Protein AF-A0A7C3E6H7-F1 (afdb_monomer_lite)

pLDDT: mean 86.48, std 21.98, range [26.89, 98.88]

Secondary structure (DSSP, 8-state):
--HHHHHHHHHHHHHHHHHHHHHHHH-TTHHHHHHHHHHTSSS-------SB---THHHH--TT----EEEEESS--TTTTSTTT--TT-SHHHHHHHHHHHH-GGG---TTTTEEEEES--B--SSGGGHHHHHHHTHHHHHHHHHHHHHHHHHHHHHHHHHHTTT-EEEEE-GGG-STTSTTHHHHHHHHHHHHSTT--GGGGSTT---S----------------------------TT-HHHHTEEEE--SGGGHHHHHHHHH--TT--HHHHHHHHHHHHHHHHH--

Structure (mmCIF, N/CA/C/O backbone):
data_AF-A0A7C3E6H7-F1
#
_entry.id   AF-A0A7C3E6H7-F1
#
loop_
_atom_site.group_PDB
_atom_site.id
_atom_site.type_symbol
_atom_site.label_atom_id
_atom_site.label_alt_id
_atom_site.label_comp_id
_atom_site.label_asym_id
_atom_site.label_entity_id
_atom_site.label_seq_id
_atom_site.pdbx_PDB_ins_code
_atom_site.Cartn_x
_atom_site.Cartn_y
_atom_site.Cartn_z
_atom_site.occupancy
_atom_site.B_is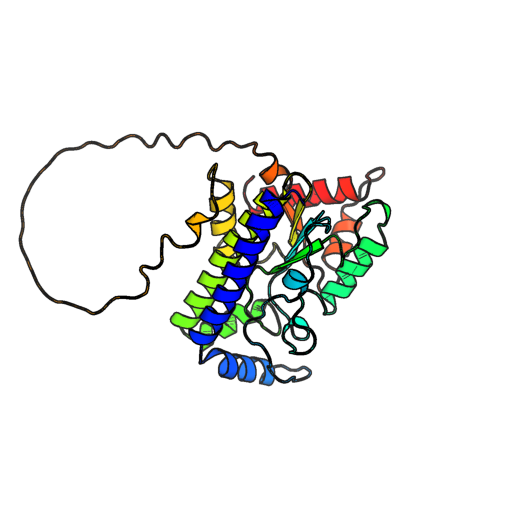o_or_equiv
_atom_site.auth_seq_id
_atom_site.auth_comp_id
_atom_site.auth_asym_id
_atom_site.auth_atom_id
_atom_site.pdbx_PDB_model_num
ATOM 1 N N . MET A 1 1 ? -19.146 9.043 0.113 1.00 91.94 1 MET A N 1
ATOM 2 C CA . MET A 1 1 ? -18.187 10.152 -0.101 1.00 91.94 1 MET A CA 1
ATOM 3 C C . MET A 1 1 ? -18.951 11.439 -0.384 1.00 91.94 1 MET A C 1
ATOM 5 O O . MET A 1 1 ? -20.052 11.368 -0.928 1.00 91.94 1 MET A O 1
ATOM 9 N N . THR A 1 2 ? -18.400 12.604 -0.038 1.00 93.19 2 THR A N 1
ATOM 10 C CA . THR A 1 2 ? -18.913 13.897 -0.530 1.00 93.19 2 THR A CA 1
ATOM 11 C C . THR A 1 2 ? -18.667 14.040 -2.038 1.00 93.19 2 THR A C 1
ATOM 13 O O . THR A 1 2 ? -17.871 13.295 -2.612 1.00 93.19 2 THR A O 1
ATOM 16 N N . GLU A 1 3 ? -19.334 14.994 -2.699 1.00 95.00 3 GLU A N 1
ATOM 17 C CA . GLU A 1 3 ? -19.097 15.279 -4.127 1.00 95.00 3 GLU A CA 1
ATOM 18 C C . GLU A 1 3 ? -17.631 15.633 -4.409 1.00 95.00 3 GLU A C 1
ATOM 20 O O . GLU A 1 3 ? -17.036 15.133 -5.364 1.00 95.00 3 GLU A O 1
ATOM 25 N N . ASN A 1 4 ? -17.034 16.446 -3.533 1.00 93.81 4 ASN A N 1
ATOM 26 C CA . ASN A 1 4 ? -15.645 16.873 -3.665 1.00 93.81 4 ASN A CA 1
ATOM 27 C C . ASN A 1 4 ? -14.692 15.685 -3.501 1.00 93.81 4 ASN A C 1
ATOM 29 O O . ASN A 1 4 ? -13.873 15.452 -4.384 1.00 93.81 4 ASN A O 1
ATOM 33 N N . GLN A 1 5 ? -14.854 14.881 -2.439 1.00 94.06 5 GLN A N 1
ATOM 34 C 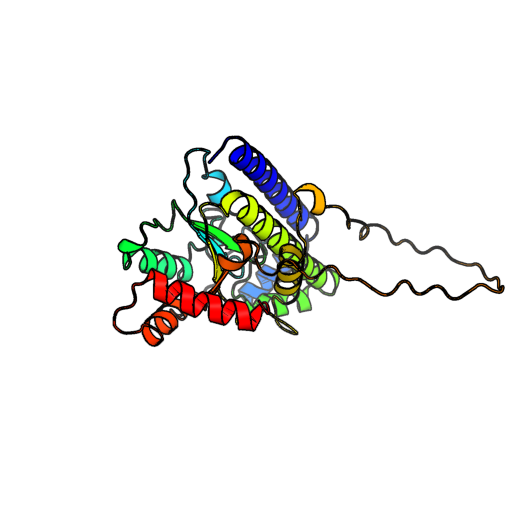CA . GLN A 1 5 ? -14.040 13.674 -2.226 1.00 94.06 5 GLN A CA 1
ATOM 35 C C . GLN A 1 5 ? -14.120 12.720 -3.423 1.00 94.06 5 GLN A C 1
ATOM 37 O O . GLN A 1 5 ? -13.108 12.179 -3.863 1.00 94.06 5 GLN A O 1
ATOM 42 N N . TRP A 1 6 ? -15.326 12.514 -3.958 1.00 97.19 6 TRP A N 1
ATOM 43 C CA . TRP A 1 6 ? -15.536 11.640 -5.105 1.00 97.19 6 TRP A CA 1
ATOM 44 C C . TRP A 1 6 ? -14.843 12.170 -6.363 1.00 97.19 6 TRP A C 1
ATOM 46 O O . TRP A 1 6 ? -14.112 11.426 -7.015 1.00 97.19 6 TRP A O 1
ATOM 56 N N . THR A 1 7 ? -15.003 13.458 -6.664 1.00 97.62 7 THR A N 1
ATOM 57 C CA . THR A 1 7 ? -14.365 14.107 -7.819 1.00 97.62 7 THR A CA 1
ATOM 58 C C . THR A 1 7 ? -12.838 14.054 -7.719 1.00 97.62 7 THR A C 1
ATOM 60 O O . THR A 1 7 ? -12.160 13.662 -8.673 1.00 97.62 7 THR A O 1
ATOM 63 N N . GLU A 1 8 ? -12.278 14.389 -6.554 1.00 96.69 8 GLU A N 1
ATOM 64 C CA . GLU A 1 8 ? -10.836 14.317 -6.297 1.00 96.69 8 GLU A CA 1
ATOM 65 C C . GLU A 1 8 ? -10.310 12.888 -6.449 1.00 96.69 8 GLU A C 1
ATOM 67 O O . GLU A 1 8 ? -9.301 12.665 -7.123 1.00 96.69 8 GLU A O 1
ATOM 72 N N . PHE A 1 9 ? -11.022 11.902 -5.896 1.00 97.50 9 PHE A N 1
ATOM 73 C CA . PHE A 1 9 ? -10.646 10.499 -6.021 1.00 97.50 9 PHE A CA 1
ATOM 74 C C . PHE A 1 9 ? -10.696 10.008 -7.471 1.00 97.50 9 PHE A C 1
ATOM 76 O O . PHE A 1 9 ? -9.779 9.309 -7.905 1.00 97.50 9 PHE A O 1
ATOM 83 N N . GLN A 1 10 ? -11.717 10.382 -8.246 1.00 98.19 10 GLN A N 1
ATOM 84 C CA . GLN A 1 10 ? -11.814 10.011 -9.660 1.00 98.19 10 GLN A CA 1
ATOM 85 C C . GLN A 1 10 ? -10.638 10.560 -10.474 1.00 98.19 10 GLN A C 1
ATOM 87 O O . GLN A 1 10 ? -10.020 9.809 -11.236 1.00 98.19 10 GLN A O 1
ATOM 92 N N . ASN A 1 11 ? -10.290 11.832 -10.270 1.00 98.12 11 ASN A N 1
ATOM 93 C CA . ASN A 1 11 ? -9.148 12.464 -10.932 1.00 98.12 11 ASN A CA 1
ATOM 94 C C . ASN A 1 11 ? -7.835 11.779 -10.540 1.00 98.12 11 ASN A C 1
ATOM 96 O O . ASN A 1 11 ? -7.034 11.413 -11.402 1.00 98.12 11 ASN A O 1
ATOM 100 N N . LEU A 1 12 ? -7.641 11.530 -9.244 1.00 98.12 12 LEU A N 1
ATOM 101 C CA . LEU A 1 12 ? -6.454 10.862 -8.721 1.00 98.12 12 LEU A CA 1
ATOM 102 C C . LEU A 1 12 ? -6.317 9.428 -9.262 1.00 98.12 12 LEU A C 1
ATOM 104 O O . LEU A 1 12 ? -5.237 9.021 -9.698 1.00 98.12 12 LEU A O 1
ATOM 108 N N . ARG A 1 13 ? -7.420 8.671 -9.303 1.00 98.31 13 ARG A N 1
ATOM 109 C CA . ARG A 1 13 ? -7.482 7.319 -9.877 1.00 98.31 13 ARG A CA 1
ATOM 110 C C . ARG A 1 13 ? -7.110 7.323 -11.358 1.00 98.31 13 ARG A C 1
ATOM 112 O O . ARG A 1 13 ? -6.358 6.446 -11.789 1.00 98.31 13 ARG A O 1
ATOM 119 N N . GLN A 1 14 ? -7.615 8.288 -12.125 1.00 98.31 14 GLN A N 1
ATOM 120 C CA . GLN A 1 14 ? -7.311 8.406 -13.550 1.00 98.31 14 GLN A CA 1
ATOM 121 C C . GLN A 1 14 ? -5.834 8.746 -13.784 1.00 98.31 14 GLN A C 1
ATOM 123 O O . GLN A 1 14 ? -5.196 8.123 -14.632 1.00 98.31 14 GLN A O 1
ATOM 128 N N . SER A 1 15 ? -5.263 9.658 -12.995 1.00 97.81 15 SER A N 1
ATOM 129 C CA . SER A 1 15 ? -3.830 9.976 -13.042 1.00 97.81 15 SER A CA 1
ATOM 130 C C . SER A 1 15 ? -2.960 8.758 -12.732 1.00 97.81 15 SER A C 1
ATOM 132 O O . SER A 1 15 ? -1.985 8.500 -13.437 1.00 97.81 15 SER A O 1
ATOM 134 N N . TYR A 1 16 ? -3.332 7.953 -11.732 1.00 98.44 16 TYR A N 1
ATOM 135 C CA . TYR A 1 16 ? -2.606 6.720 -11.416 1.00 98.44 16 TYR A CA 1
ATOM 136 C C . TYR A 1 16 ? -2.695 5.675 -12.533 1.00 98.44 16 TYR A C 1
ATOM 138 O O . TYR A 1 16 ? -1.698 5.023 -12.845 1.00 98.44 16 TYR A O 1
ATOM 146 N N . LYS A 1 17 ? -3.858 5.541 -13.178 1.00 98.19 17 LYS A N 1
ATOM 147 C CA . LYS A 1 17 ? -4.021 4.662 -14.342 1.00 98.19 17 LYS A CA 1
ATOM 148 C C . LYS A 1 17 ? -3.083 5.073 -15.481 1.00 98.19 17 LYS A C 1
ATOM 150 O O . LYS A 1 17 ? -2.322 4.242 -15.969 1.00 98.19 17 LYS A O 1
ATOM 155 N N . SER A 1 18 ? -3.060 6.364 -15.818 1.00 98.19 18 SER A N 1
ATOM 156 C CA . SER A 1 18 ? -2.148 6.916 -16.828 1.00 98.19 18 SER A CA 1
ATOM 157 C C . SER A 1 18 ? -0.674 6.696 -16.468 1.00 98.19 18 SER A C 1
ATOM 159 O O . SER A 1 18 ? 0.116 6.332 -17.338 1.00 98.19 18 SER A O 1
ATOM 161 N N . TYR A 1 19 ? -0.312 6.857 -15.191 1.00 98.25 19 TYR A N 1
ATOM 162 C CA . TYR A 1 19 ? 1.042 6.604 -14.696 1.00 98.25 19 TYR A CA 1
ATOM 163 C C . TYR A 1 19 ? 1.468 5.139 -14.869 1.00 98.25 19 TYR A C 1
ATOM 165 O O . TYR A 1 19 ? 2.587 4.869 -15.302 1.00 98.25 19 TYR A O 1
ATOM 173 N N . VAL A 1 20 ? 0.588 4.178 -14.563 1.00 98.31 20 VAL A N 1
ATOM 174 C CA . VAL A 1 20 ? 0.887 2.752 -14.775 1.00 98.31 20 VAL A CA 1
ATOM 175 C C . VAL A 1 20 ? 1.121 2.463 -16.259 1.00 98.31 20 VAL A C 1
ATOM 177 O O . VAL A 1 20 ? 2.100 1.795 -16.597 1.00 98.31 20 VAL A O 1
ATOM 180 N N . ASP A 1 21 ? 0.282 3.007 -17.142 1.00 97.44 21 ASP A N 1
ATOM 181 C CA . ASP A 1 21 ? 0.438 2.838 -18.589 1.00 97.44 21 ASP A CA 1
ATOM 182 C C . ASP A 1 21 ? 1.753 3.449 -19.103 1.00 97.44 21 ASP A C 1
ATOM 184 O O . ASP A 1 21 ? 2.425 2.871 -19.961 1.00 97.44 21 ASP A O 1
ATOM 188 N N . GLU A 1 22 ? 2.143 4.613 -18.583 1.00 97.50 22 GLU A N 1
ATOM 189 C CA . GLU A 1 22 ? 3.420 5.256 -18.897 1.00 97.50 22 GLU A CA 1
ATOM 190 C C . GLU A 1 22 ? 4.610 4.431 -18.411 1.00 97.50 22 GLU A C 1
ATOM 192 O O . GLU A 1 22 ? 5.537 4.190 -19.184 1.00 97.50 22 GLU A O 1
ATOM 197 N N . LEU A 1 23 ? 4.562 3.928 -17.177 1.00 96.88 23 LEU A N 1
ATOM 198 C CA . LEU A 1 23 ? 5.633 3.118 -16.603 1.00 96.88 23 LEU A CA 1
ATOM 199 C C . LEU A 1 23 ? 5.861 1.826 -17.399 1.00 96.88 23 LEU A C 1
ATOM 201 O O . LEU A 1 23 ? 7.004 1.420 -17.600 1.00 96.88 23 LEU A O 1
ATOM 205 N N . ILE A 1 24 ? 4.788 1.200 -17.895 1.00 95.62 24 ILE A N 1
ATOM 206 C CA . ILE A 1 24 ? 4.879 0.032 -18.783 1.00 95.62 24 ILE A CA 1
ATOM 207 C C . ILE A 1 24 ? 5.601 0.397 -20.084 1.00 95.62 24 ILE A C 1
ATOM 209 O O . ILE A 1 24 ? 6.499 -0.331 -20.507 1.00 95.62 24 ILE A O 1
ATOM 213 N N . ARG A 1 25 ? 5.239 1.523 -20.714 1.00 96.12 25 ARG A N 1
ATOM 214 C CA . ARG A 1 25 ? 5.879 1.981 -21.961 1.00 96.12 25 ARG A CA 1
ATOM 215 C C . ARG A 1 25 ? 7.344 2.364 -21.761 1.00 96.12 25 ARG A C 1
ATOM 217 O O . ARG A 1 25 ? 8.159 2.097 -22.639 1.00 96.12 25 ARG A O 1
ATOM 224 N N . ALA A 1 26 ? 7.671 2.970 -20.624 1.00 94.75 26 ALA A N 1
ATOM 225 C CA . ALA A 1 26 ? 9.019 3.420 -20.296 1.00 94.75 26 ALA A CA 1
ATOM 226 C C . ALA A 1 26 ? 9.986 2.266 -19.972 1.00 94.75 26 ALA A C 1
ATOM 228 O O . ALA A 1 26 ? 11.198 2.466 -20.008 1.00 94.75 26 ALA A O 1
ATOM 229 N N . LEU A 1 27 ? 9.476 1.065 -19.669 1.00 94.94 27 LEU A N 1
ATOM 230 C CA . LEU A 1 27 ? 10.275 -0.092 -19.248 1.00 94.94 27 LEU A CA 1
ATOM 231 C C . LEU A 1 27 ? 10.077 -1.323 -20.157 1.00 94.94 27 LEU A C 1
ATOM 233 O O . LEU A 1 27 ? 9.666 -2.386 -19.677 1.00 94.94 27 LEU A O 1
ATOM 237 N N . PRO A 1 28 ? 10.400 -1.242 -21.462 1.00 95.00 28 PRO A N 1
ATOM 238 C CA . PRO A 1 28 ? 10.187 -2.344 -22.408 1.00 95.00 28 PRO A CA 1
ATOM 239 C C . PRO A 1 28 ? 10.982 -3.619 -22.070 1.00 95.00 28 PRO A C 1
ATOM 241 O O . PRO A 1 28 ? 10.592 -4.715 -22.466 1.00 95.00 28 PRO A O 1
ATOM 244 N N . GLN A 1 29 ? 12.078 -3.504 -21.318 1.00 95.12 29 GLN A N 1
ATOM 245 C CA . GLN A 1 29 ? 12.910 -4.622 -20.863 1.00 95.12 29 GLN A CA 1
ATOM 246 C C . GLN A 1 29 ? 12.322 -5.385 -19.665 1.00 95.12 29 GLN A C 1
ATOM 248 O O . GLN A 1 29 ? 12.742 -6.509 -19.374 1.00 95.12 29 GLN A O 1
ATOM 253 N N . LEU A 1 30 ? 11.360 -4.794 -18.950 1.00 96.25 30 LEU A N 1
ATOM 254 C CA . LEU A 1 30 ? 10.833 -5.336 -17.698 1.00 96.25 30 LEU A CA 1
ATOM 255 C C . LEU A 1 30 ? 10.203 -6.737 -17.847 1.00 96.25 30 LEU A C 1
ATOM 257 O O . LEU A 1 30 ? 10.498 -7.589 -17.003 1.00 96.25 30 LEU A O 1
ATOM 261 N N . PRO A 1 31 ? 9.411 -7.045 -18.899 1.00 96.94 31 PRO A N 1
ATOM 262 C CA . PRO A 1 31 ? 8.848 -8.381 -19.079 1.00 96.94 31 PRO A CA 1
ATOM 263 C C . PRO A 1 31 ? 9.900 -9.488 -19.197 1.00 96.94 31 PRO A C 1
ATOM 265 O O . PRO A 1 31 ? 9.749 -10.558 -18.603 1.00 96.94 31 PRO A O 1
ATOM 268 N N . VAL A 1 32 ? 10.987 -9.228 -19.930 1.00 96.75 32 VAL A N 1
ATOM 269 C CA . VAL A 1 32 ? 12.073 -10.198 -20.134 1.00 96.75 32 VAL A CA 1
ATOM 270 C C . VAL A 1 32 ? 12.775 -10.475 -18.807 1.00 96.75 32 VAL A C 1
ATOM 272 O O . VAL A 1 32 ? 12.860 -11.626 -18.378 1.00 96.75 32 VAL A O 1
ATOM 275 N N . LEU A 1 33 ? 13.181 -9.418 -18.098 1.00 96.62 33 LEU A N 1
ATOM 276 C CA . LEU A 1 33 ? 13.880 -9.535 -16.817 1.00 96.62 33 LEU A CA 1
ATOM 277 C C . LEU A 1 33 ? 13.036 -10.237 -15.746 1.00 96.62 33 LEU A C 1
ATOM 279 O O . LEU A 1 33 ? 13.554 -11.057 -14.986 1.00 96.62 33 LEU A O 1
ATOM 283 N N . LEU A 1 34 ? 11.735 -9.947 -15.686 1.00 96.31 34 LEU A N 1
ATOM 284 C CA . LEU A 1 34 ? 10.822 -10.612 -14.757 1.00 96.31 34 LEU A CA 1
ATOM 285 C C . LEU A 1 34 ? 10.605 -12.083 -15.113 1.00 96.31 34 LEU A C 1
ATOM 287 O O . LEU A 1 34 ? 10.578 -12.920 -14.212 1.00 96.31 34 LEU A O 1
ATOM 291 N N . THR A 1 35 ? 10.500 -12.419 -16.399 1.00 95.69 35 THR A N 1
ATOM 292 C CA . THR A 1 35 ? 10.376 -13.814 -16.847 1.00 95.69 35 THR A CA 1
ATOM 293 C C . THR A 1 35 ? 11.612 -14.625 -16.454 1.00 95.69 35 THR A C 1
ATOM 295 O O . THR A 1 35 ? 11.487 -15.721 -15.904 1.00 95.69 35 THR A O 1
ATOM 298 N N . GLU A 1 36 ? 12.810 -14.066 -16.638 1.00 93.75 36 GLU A N 1
ATOM 299 C CA . GLU A 1 36 ? 14.056 -14.689 -16.177 1.00 93.75 36 GLU A CA 1
ATOM 300 C C . GLU A 1 36 ? 14.104 -14.847 -14.653 1.00 93.75 36 GLU A C 1
ATOM 302 O O . GLU A 1 36 ? 14.529 -15.887 -14.142 1.00 93.75 36 GLU A O 1
ATOM 307 N N . LEU A 1 37 ? 13.671 -13.821 -13.914 1.00 92.56 37 LEU A N 1
ATOM 308 C CA . LEU A 1 37 ? 13.626 -13.836 -12.454 1.00 92.56 37 LEU A CA 1
ATOM 309 C C . LEU A 1 37 ? 12.664 -14.915 -11.934 1.00 92.56 37 LEU A C 1
ATOM 311 O O . LEU A 1 37 ? 13.003 -15.633 -10.994 1.00 92.56 37 LEU A O 1
ATOM 315 N N . ILE A 1 38 ? 11.494 -15.067 -12.563 1.00 93.38 38 ILE A N 1
ATOM 316 C CA . ILE A 1 38 ? 10.518 -16.123 -12.260 1.00 93.38 38 ILE A CA 1
ATOM 317 C C . ILE A 1 38 ? 11.118 -17.502 -12.560 1.00 93.38 38 ILE A C 1
ATOM 319 O O . ILE A 1 38 ? 11.053 -18.389 -11.706 1.00 93.38 38 ILE A O 1
ATOM 323 N N . GLY A 1 39 ? 11.742 -17.673 -13.730 1.00 90.69 39 GLY A N 1
ATOM 324 C CA . GLY A 1 39 ? 12.297 -18.952 -14.185 1.00 90.69 39 GLY A CA 1
ATOM 325 C C . GLY A 1 39 ? 13.457 -19.486 -13.337 1.00 90.69 39 GLY A C 1
ATOM 326 O O . GLY A 1 39 ? 13.660 -20.695 -13.272 1.00 90.69 39 GLY A O 1
ATOM 327 N N . LYS A 1 40 ? 14.197 -18.615 -12.640 1.00 86.62 40 LYS A N 1
ATOM 328 C CA . LYS A 1 40 ? 15.321 -19.009 -11.764 1.00 86.62 40 LYS A CA 1
ATOM 329 C C . LYS A 1 40 ? 14.894 -19.524 -10.388 1.00 86.62 40 LYS A C 1
ATOM 331 O O . LYS A 1 40 ? 15.745 -19.945 -9.604 1.00 86.62 40 LYS A O 1
ATOM 336 N N . ARG A 1 41 ? 13.605 -19.468 -10.047 1.00 83.19 41 ARG A N 1
ATOM 337 C CA . ARG A 1 41 ? 13.125 -19.853 -8.716 1.00 83.19 41 ARG A CA 1
ATOM 338 C C . ARG A 1 41 ? 12.897 -21.357 -8.612 1.00 83.19 41 ARG A C 1
ATOM 340 O O . ARG A 1 41 ? 12.235 -21.961 -9.446 1.00 83.19 41 ARG A O 1
ATOM 347 N N . SER A 1 42 ? 13.323 -21.932 -7.492 1.00 72.19 42 SER A N 1
ATOM 348 C CA . SER A 1 42 ? 12.847 -23.226 -7.000 1.00 72.19 42 SER A CA 1
ATOM 349 C C . SER A 1 42 ? 11.409 -23.065 -6.489 1.00 72.19 42 SER A C 1
ATOM 351 O O . SER A 1 42 ? 11.146 -22.849 -5.307 1.00 72.19 42 SER A O 1
ATOM 353 N N . GLY A 1 43 ? 10.457 -23.058 -7.416 1.00 69.88 43 GLY A N 1
ATOM 354 C CA . GLY A 1 43 ? 9.034 -22.898 -7.148 1.00 69.88 43 GLY A CA 1
ATOM 355 C C . GLY A 1 43 ? 8.207 -23.057 -8.423 1.00 69.88 43 GLY A C 1
ATOM 356 O O . GLY A 1 43 ? 8.769 -23.195 -9.507 1.00 69.88 43 GLY A O 1
ATOM 357 N N . PRO A 1 44 ? 6.869 -23.049 -8.317 1.00 72.38 44 PRO A N 1
ATOM 358 C CA . PRO A 1 44 ? 6.014 -23.156 -9.487 1.00 72.38 44 PRO A CA 1
ATOM 359 C C . PRO A 1 44 ? 6.224 -21.941 -10.391 1.00 72.38 44 PRO A C 1
ATOM 361 O O . PRO A 1 44 ? 5.879 -20.817 -10.012 1.00 72.38 44 PRO A O 1
ATOM 364 N N . SER A 1 45 ? 6.776 -22.192 -11.578 1.00 81.44 45 SER A N 1
ATOM 365 C CA . SER A 1 45 ? 6.805 -21.218 -12.664 1.00 81.44 45 SER A CA 1
ATOM 366 C C . SER A 1 45 ? 5.376 -20.810 -13.036 1.00 81.44 45 SER A C 1
ATOM 368 O O . SER A 1 45 ? 4.416 -21.564 -12.835 1.00 81.44 45 SER A O 1
ATOM 370 N N . TYR A 1 46 ? 5.222 -19.588 -13.524 1.00 91.81 46 TYR A N 1
ATOM 371 C CA . TYR A 1 46 ? 3.955 -19.050 -13.999 1.00 91.81 46 TYR A CA 1
ATOM 372 C C . TYR A 1 46 ? 4.213 -18.033 -15.108 1.00 91.81 46 TYR A C 1
ATOM 374 O O . TYR A 1 46 ? 5.276 -17.408 -15.112 1.00 91.81 46 TYR A O 1
ATOM 382 N N . PRO A 1 47 ? 3.266 -17.868 -16.043 1.00 94.19 47 PRO A N 1
ATOM 383 C CA . PRO A 1 47 ? 3.395 -16.854 -17.073 1.00 94.19 47 PRO A CA 1
ATOM 384 C C . PRO A 1 47 ? 3.354 -15.461 -16.443 1.00 94.19 47 PRO A C 1
ATOM 386 O O . PRO A 1 47 ? 2.511 -15.165 -15.591 1.00 94.19 47 PRO A O 1
ATOM 389 N N . LEU A 1 48 ? 4.274 -14.605 -16.876 1.00 96.56 48 LEU A N 1
ATOM 390 C CA . LEU A 1 48 ? 4.169 -13.178 -16.633 1.00 96.56 48 LEU A CA 1
ATOM 391 C C . LEU A 1 48 ? 3.106 -12.605 -17.578 1.00 96.56 48 LEU A C 1
ATOM 393 O O . LEU A 1 48 ? 3.193 -12.789 -18.789 1.00 96.56 48 LEU A O 1
ATOM 397 N N . GLU A 1 49 ? 2.117 -11.918 -17.021 1.00 97.00 49 GLU A N 1
ATOM 398 C CA . GLU A 1 49 ? 0.978 -11.344 -17.740 1.00 97.00 49 GLU A CA 1
ATOM 399 C C . GLU A 1 49 ? 0.938 -9.819 -17.577 1.00 97.00 49 GLU A C 1
ATOM 401 O O . GLU A 1 49 ? 0.821 -9.109 -18.574 1.00 97.00 49 GLU A O 1
ATOM 406 N N . THR A 1 50 ? 1.101 -9.291 -16.354 1.00 97.12 50 THR A N 1
ATOM 407 C CA . THR A 1 50 ? 1.159 -7.836 -16.114 1.00 97.12 50 THR A CA 1
ATOM 408 C C . THR A 1 50 ? 2.354 -7.445 -15.226 1.00 97.12 50 THR A C 1
ATOM 410 O O . THR A 1 50 ? 2.285 -7.592 -14.005 1.00 97.12 50 THR A O 1
ATOM 413 N N . PRO A 1 51 ? 3.461 -6.924 -15.792 1.00 97.31 51 PRO A N 1
ATOM 414 C CA . PRO A 1 51 ? 4.680 -6.605 -15.034 1.00 97.31 51 PRO A CA 1
ATOM 415 C C . PRO A 1 51 ? 4.524 -5.403 -14.091 1.00 97.31 51 PRO A C 1
ATOM 417 O O . PRO A 1 51 ? 5.167 -5.332 -13.043 1.00 97.31 51 PRO A O 1
ATOM 420 N N . VAL A 1 52 ? 3.652 -4.466 -14.458 1.00 98.38 52 VAL A N 1
ATOM 421 C CA . VAL A 1 52 ? 3.202 -3.357 -13.621 1.00 98.38 52 VAL A CA 1
ATOM 422 C C . VAL A 1 52 ? 1.698 -3.514 -13.485 1.00 98.38 52 VAL A C 1
ATOM 424 O O . VAL A 1 52 ? 0.995 -3.654 -14.485 1.00 98.38 52 VAL A O 1
ATOM 427 N N . VAL A 1 53 ? 1.209 -3.550 -12.253 1.00 98.50 53 VAL A N 1
ATOM 428 C CA . VAL A 1 53 ? -0.190 -3.866 -11.972 1.00 98.50 53 VAL A CA 1
ATOM 429 C C . VAL A 1 53 ? -0.924 -2.582 -11.619 1.00 98.50 53 VAL A C 1
ATOM 431 O O . VAL A 1 53 ? -0.584 -1.915 -10.649 1.00 98.50 53 VAL A O 1
ATOM 434 N N . TYR A 1 54 ? -1.959 -2.255 -12.384 1.00 98.50 54 TYR A N 1
ATOM 435 C CA . TYR A 1 54 ? -2.996 -1.332 -11.940 1.00 98.50 54 TYR A CA 1
ATOM 436 C C . TYR A 1 54 ? -4.047 -2.127 -11.155 1.00 98.50 54 TYR A C 1
ATOM 438 O O . TYR A 1 54 ? -4.512 -3.166 -11.624 1.00 98.50 54 TYR A O 1
ATOM 446 N N . ASN A 1 55 ? -4.410 -1.671 -9.954 1.00 98.19 55 ASN A N 1
ATOM 447 C CA . ASN A 1 55 ? -5.392 -2.363 -9.121 1.00 98.19 55 ASN A CA 1
ATOM 448 C C . ASN A 1 55 ? -6.820 -2.079 -9.611 1.00 98.19 55 ASN A C 1
ATOM 450 O O . ASN A 1 55 ? -7.377 -1.027 -9.306 1.00 98.19 55 ASN A O 1
ATOM 454 N N . HIS A 1 56 ? -7.442 -3.041 -10.293 1.00 97.81 56 HIS A N 1
ATOM 455 C CA . HIS A 1 56 ? -8.809 -2.924 -10.811 1.00 97.81 56 HIS A CA 1
ATOM 456 C C . HIS A 1 56 ? -9.862 -2.755 -9.704 1.00 97.81 56 HIS A C 1
ATOM 458 O O . HIS A 1 56 ? -10.948 -2.260 -9.976 1.00 97.81 56 HIS A O 1
ATOM 464 N N . ALA A 1 57 ? -9.556 -3.087 -8.443 1.00 97.69 57 ALA A N 1
ATOM 465 C CA . ALA A 1 57 ? -10.467 -2.783 -7.335 1.00 97.69 57 ALA A CA 1
ATOM 466 C C . ALA A 1 57 ? -10.681 -1.269 -7.139 1.00 97.69 57 ALA A C 1
ATOM 468 O O . ALA A 1 57 ? -11.661 -0.873 -6.518 1.00 97.69 57 ALA A O 1
ATOM 469 N N . LEU A 1 58 ? -9.798 -0.414 -7.673 1.00 98.19 58 LEU A N 1
ATOM 470 C CA . LEU A 1 58 ? -10.010 1.035 -7.687 1.00 98.19 58 LEU A CA 1
ATOM 471 C C . LEU A 1 58 ? -11.168 1.445 -8.604 1.00 98.19 58 LEU A C 1
ATOM 473 O O . LEU A 1 58 ? -11.818 2.457 -8.340 1.00 98.19 58 LEU A O 1
ATOM 477 N N . ASP A 1 59 ? -11.430 0.681 -9.667 1.00 98.00 59 ASP A N 1
ATOM 478 C CA . ASP A 1 59 ? -12.533 0.937 -10.598 1.00 98.00 59 ASP A CA 1
ATOM 479 C C . ASP A 1 59 ? -13.891 0.557 -9.987 1.00 98.00 59 ASP A C 1
ATOM 481 O O . ASP A 1 59 ? -14.903 1.184 -10.304 1.00 98.00 59 ASP A O 1
ATOM 485 N N . ASP A 1 60 ? -13.902 -0.407 -9.060 1.00 97.25 60 ASP A N 1
ATOM 486 C CA . ASP A 1 60 ? -15.110 -0.867 -8.366 1.00 97.25 60 ASP A CA 1
ATOM 487 C C . ASP A 1 60 ? -15.663 0.175 -7.378 1.00 97.25 60 ASP A C 1
ATOM 489 O O . ASP A 1 60 ? -16.855 0.157 -7.067 1.00 97.25 60 ASP A O 1
ATOM 493 N N . ILE A 1 61 ? -14.821 1.085 -6.878 1.00 97.38 61 ILE A N 1
ATOM 494 C CA . ILE A 1 61 ? -15.219 2.102 -5.897 1.00 97.38 61 ILE A CA 1
ATOM 495 C C . ILE A 1 61 ? -16.216 3.064 -6.539 1.00 97.38 61 ILE A C 1
ATOM 497 O O . ILE A 1 61 ? -15.950 3.616 -7.607 1.00 97.38 61 ILE A O 1
ATOM 501 N N . GLN A 1 62 ? -17.338 3.272 -5.853 1.00 97.06 62 GLN A N 1
ATOM 502 C CA . GLN A 1 62 ? -18.406 4.194 -6.229 1.00 97.06 62 GLN A CA 1
ATOM 503 C C . GLN A 1 62 ? -18.513 5.328 -5.204 1.00 97.06 62 GLN A C 1
ATOM 505 O O . GLN A 1 62 ? -17.959 5.252 -4.104 1.00 97.06 62 GLN A O 1
ATOM 510 N N . LYS A 1 63 ? -19.278 6.371 -5.530 1.00 96.88 63 LYS A N 1
ATOM 511 C CA . LYS A 1 63 ? -19.509 7.516 -4.638 1.00 96.88 63 LYS A CA 1
ATOM 512 C C . LYS A 1 63 ? -20.144 7.108 -3.302 1.00 96.88 63 LYS A C 1
ATOM 514 O O . LYS A 1 63 ? -19.847 7.696 -2.257 1.00 96.88 63 LYS A O 1
ATOM 519 N N . GLU A 1 64 ? -20.997 6.090 -3.332 1.00 96.81 64 GLU A N 1
ATOM 520 C CA . GLU A 1 64 ? -21.705 5.527 -2.180 1.00 96.81 64 GLU A CA 1
ATOM 521 C C . GLU A 1 64 ? -20.822 4.582 -1.355 1.00 96.81 64 GLU A C 1
ATOM 523 O O . GLU A 1 64 ? -21.212 4.186 -0.258 1.00 96.81 64 GLU A O 1
ATOM 528 N N . SER A 1 65 ? -19.635 4.211 -1.851 1.00 96.56 65 SER A N 1
ATOM 529 C CA . SER A 1 65 ? -18.700 3.383 -1.095 1.00 96.56 65 SER A CA 1
ATOM 530 C C . SER A 1 65 ? -18.222 4.103 0.168 1.00 96.56 65 SER A C 1
ATOM 532 O O . SER A 1 65 ? -17.992 5.317 0.187 1.00 96.56 65 SER A O 1
ATOM 534 N N . THR A 1 66 ? -18.027 3.320 1.226 1.00 95.31 66 THR A N 1
ATOM 535 C CA . THR A 1 66 ? -17.458 3.776 2.496 1.00 95.31 66 THR A CA 1
ATOM 536 C C . THR A 1 66 ? -16.081 3.163 2.654 1.00 95.31 66 THR A C 1
ATOM 538 O O . THR A 1 66 ? -15.971 1.943 2.758 1.00 95.31 66 THR A O 1
ATOM 541 N N . ILE A 1 67 ? -15.049 4.001 2.684 1.00 97.19 67 ILE A N 1
ATOM 542 C CA . ILE A 1 67 ? -13.670 3.583 2.936 1.00 97.19 67 ILE A CA 1
ATOM 543 C C . ILE A 1 67 ? -13.339 3.912 4.389 1.00 97.19 67 ILE A C 1
ATOM 545 O O . ILE A 1 67 ? -13.460 5.062 4.792 1.00 97.19 67 ILE A O 1
ATOM 549 N N . SER A 1 68 ? -12.940 2.899 5.154 1.00 97.31 68 SER A N 1
ATOM 550 C CA . SER A 1 68 ? -12.590 3.010 6.579 1.00 97.31 68 SER A CA 1
ATOM 551 C C . SER A 1 68 ? -11.104 2.763 6.830 1.00 97.31 68 SER A C 1
ATOM 553 O O . SER A 1 68 ? -10.559 3.201 7.836 1.00 97.31 68 SER A O 1
ATOM 555 N N . VAL A 1 69 ? -10.427 2.056 5.921 1.00 98.44 69 VAL A N 1
ATOM 556 C CA . VAL A 1 69 ? -8.981 1.819 5.999 1.00 98.44 69 VAL A CA 1
ATOM 557 C C . VAL A 1 69 ? -8.368 1.921 4.610 1.00 98.44 69 VAL A C 1
ATOM 559 O O . VAL A 1 69 ? -8.874 1.350 3.646 1.00 98.44 69 VAL A O 1
ATOM 562 N N . ILE A 1 70 ? -7.230 2.593 4.508 1.00 98.62 70 ILE A N 1
ATOM 563 C CA . ILE A 1 70 ? -6.316 2.503 3.374 1.00 98.62 70 ILE A CA 1
ATOM 564 C C . ILE A 1 70 ? -5.188 1.567 3.785 1.00 98.62 70 ILE A C 1
ATOM 566 O O . ILE A 1 70 ? -4.417 1.883 4.684 1.00 98.62 70 ILE A O 1
ATOM 570 N N . LEU A 1 71 ? -5.070 0.410 3.140 1.00 98.81 71 LEU A N 1
ATOM 571 C CA . LEU A 1 71 ? -4.059 -0.587 3.477 1.00 98.81 71 LEU A CA 1
ATOM 572 C C . LEU A 1 71 ? -2.976 -0.640 2.406 1.00 98.81 71 LEU A C 1
ATOM 574 O O . LEU A 1 71 ? -3.243 -0.983 1.257 1.00 98.81 71 LEU A O 1
ATOM 578 N N . VAL A 1 72 ? -1.735 -0.360 2.799 1.00 98.88 72 VAL A N 1
ATOM 579 C CA . VAL A 1 72 ? -0.572 -0.289 1.908 1.00 98.88 72 VAL A CA 1
ATOM 580 C C . VAL A 1 72 ? 0.337 -1.502 2.096 1.00 98.88 72 VAL A C 1
ATOM 582 O O . VAL A 1 72 ? 1.131 -1.571 3.040 1.00 98.88 72 VAL A O 1
ATOM 585 N N . ALA A 1 73 ? 0.261 -2.450 1.163 1.00 98.44 73 ALA A N 1
ATOM 586 C CA . ALA A 1 73 ? 1.165 -3.593 1.064 1.00 98.44 73 ALA A CA 1
ATOM 587 C C . ALA A 1 73 ? 2.455 -3.241 0.296 1.00 98.44 73 ALA A C 1
ATOM 589 O O . ALA A 1 73 ? 2.718 -2.080 -0.004 1.00 98.44 73 ALA A O 1
ATOM 590 N N . ASP A 1 74 ? 3.347 -4.207 0.086 1.00 98.12 74 ASP A N 1
ATOM 591 C CA . ASP A 1 74 ? 4.674 -3.949 -0.491 1.00 98.12 74 ASP A CA 1
ATOM 592 C C . ASP A 1 74 ? 4.604 -3.754 -2.007 1.00 98.12 74 ASP A C 1
ATOM 594 O O . ASP A 1 74 ? 4.810 -2.649 -2.507 1.00 98.12 74 ASP A O 1
ATOM 598 N N . ASN A 1 75 ? 4.291 -4.824 -2.733 1.00 98.06 75 ASN A N 1
ATOM 599 C CA . ASN A 1 75 ? 4.196 -4.838 -4.185 1.00 98.06 75 ASN A CA 1
ATOM 600 C C . ASN A 1 75 ? 3.343 -6.032 -4.672 1.00 98.06 75 ASN A C 1
ATOM 602 O O . ASN A 1 75 ? 3.072 -6.949 -3.887 1.00 98.06 75 ASN A O 1
ATOM 606 N N . PRO A 1 76 ? 2.882 -6.046 -5.939 1.00 98.19 76 PRO A N 1
ATOM 607 C CA . PRO A 1 76 ? 2.019 -7.106 -6.453 1.00 98.19 76 PRO A CA 1
ATOM 608 C C . PRO A 1 76 ? 2.740 -8.454 -6.512 1.00 98.19 76 PRO A C 1
ATOM 610 O O . PRO A 1 76 ? 3.850 -8.556 -7.035 1.00 98.19 76 PRO A O 1
ATOM 613 N N . GLY A 1 77 ? 2.079 -9.505 -6.029 1.00 95.94 77 GLY A N 1
ATOM 614 C CA . GLY A 1 77 ? 2.563 -10.880 -6.096 1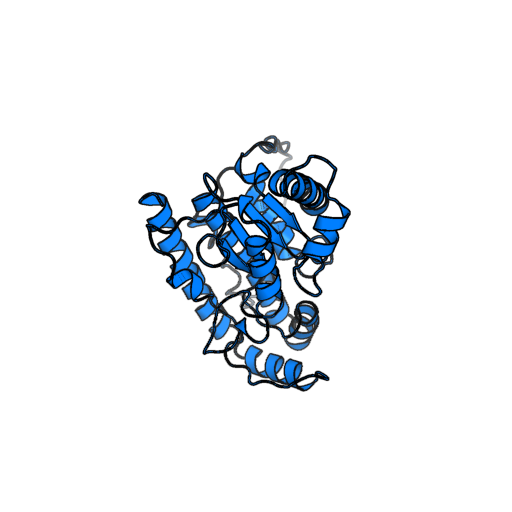.00 95.94 77 GLY A CA 1
ATOM 615 C C . GLY A 1 77 ? 2.074 -11.643 -7.331 1.00 95.94 77 GLY A C 1
ATOM 616 O O . GLY A 1 77 ? 1.504 -11.088 -8.269 1.00 95.94 77 GLY A O 1
ATOM 617 N N . ARG A 1 78 ? 2.301 -12.963 -7.321 1.00 95.19 78 ARG A N 1
ATOM 618 C CA . ARG A 1 78 ? 1.978 -13.874 -8.436 1.00 95.19 78 ARG A CA 1
ATOM 619 C C . ARG A 1 78 ? 0.510 -13.828 -8.871 1.00 95.19 78 ARG A C 1
ATOM 621 O O . ARG A 1 78 ? 0.237 -14.003 -10.053 1.00 95.19 78 ARG A O 1
ATOM 628 N N . ARG A 1 79 ? -0.439 -13.720 -7.935 1.00 95.94 79 ARG A N 1
ATOM 629 C CA . ARG A 1 79 ? -1.869 -13.750 -8.293 1.00 95.94 79 ARG A CA 1
ATOM 630 C C . ARG A 1 79 ? -2.329 -12.385 -8.775 1.00 95.94 79 ARG A C 1
ATOM 632 O O . ARG A 1 79 ? -3.050 -12.293 -9.758 1.00 95.94 79 ARG A O 1
ATOM 639 N N . GLU A 1 80 ? -1.842 -11.352 -8.103 1.00 97.69 80 GLU A N 1
ATOM 640 C CA . GLU A 1 80 ? -2.134 -9.949 -8.357 1.00 97.69 80 GLU A CA 1
ATOM 641 C C . GLU A 1 80 ? -1.752 -9.536 -9.789 1.00 97.69 80 GLU A C 1
ATOM 643 O O . GLU A 1 80 ? -2.446 -8.718 -10.376 1.00 97.69 80 GLU A O 1
ATOM 648 N N . GLN A 1 81 ? -0.691 -10.120 -10.364 1.00 96.75 81 GLN A N 1
ATOM 649 C CA . GLN A 1 81 ? -0.245 -9.839 -11.737 1.00 96.75 81 GLN A CA 1
ATOM 650 C C . GLN A 1 81 ? -0.986 -10.625 -12.834 1.00 96.75 81 GLN A C 1
ATOM 652 O O . GLN A 1 81 ? -0.715 -10.439 -14.015 1.00 96.75 81 GLN A O 1
ATOM 657 N N . SER A 1 82 ? -1.860 -11.570 -12.483 1.00 96.75 82 SER A N 1
ATOM 658 C CA . SER A 1 82 ? -2.596 -12.307 -13.514 1.00 96.75 82 SER A CA 1
ATOM 659 C C . SER A 1 82 ? -3.650 -11.408 -14.156 1.00 96.75 82 SER A C 1
ATOM 661 O O . SER A 1 82 ? -4.297 -10.610 -13.471 1.00 96.75 82 SER A O 1
ATOM 663 N N . ALA A 1 83 ? -3.864 -11.564 -15.459 1.00 93.75 83 ALA A N 1
ATOM 664 C CA . ALA A 1 83 ? -4.836 -10.799 -16.220 1.00 93.75 83 ALA A CA 1
ATOM 665 C C . ALA A 1 83 ? -6.267 -11.010 -15.712 1.00 93.75 83 ALA A C 1
ATOM 667 O O . ALA A 1 83 ? -7.068 -10.085 -15.815 1.00 93.75 83 ALA A O 1
ATOM 668 N N . ALA A 1 84 ? -6.556 -12.193 -15.158 1.00 94.50 84 ALA A N 1
ATOM 669 C CA . ALA A 1 84 ? -7.852 -12.545 -14.587 1.00 94.50 84 ALA A CA 1
ATOM 670 C C . ALA A 1 84 ? -8.152 -11.812 -13.270 1.00 94.50 84 ALA A C 1
ATOM 672 O O . ALA A 1 84 ? -9.305 -11.484 -13.008 1.00 94.50 84 ALA A O 1
ATOM 673 N N . GLU A 1 85 ? -7.134 -11.558 -12.443 1.00 95.31 85 GLU A N 1
ATOM 674 C CA . GLU A 1 85 ? -7.331 -10.967 -11.118 1.00 95.31 85 GLU A CA 1
ATOM 675 C C . GLU A 1 85 ? -7.108 -9.451 -11.120 1.00 95.31 85 GLU A C 1
ATOM 677 O O . GLU A 1 85 ? -8.014 -8.709 -10.749 1.00 95.31 85 GLU A O 1
ATOM 682 N N . ARG A 1 86 ? -5.895 -8.992 -11.483 1.00 96.38 86 ARG A N 1
ATOM 683 C CA . ARG A 1 86 ? -5.423 -7.586 -11.414 1.00 96.38 86 ARG A CA 1
ATOM 684 C C . ARG A 1 86 ? -5.930 -6.798 -10.205 1.00 96.38 86 ARG A C 1
ATOM 686 O O . ARG A 1 86 ? -6.338 -5.642 -10.299 1.00 96.38 86 ARG A O 1
ATOM 693 N N . ARG A 1 87 ? -5.913 -7.443 -9.045 1.00 97.81 87 ARG A N 1
ATOM 694 C CA . ARG A 1 87 ? -6.385 -6.895 -7.774 1.00 97.81 87 ARG A CA 1
ATOM 695 C C . ARG A 1 87 ? -5.335 -7.133 -6.712 1.00 97.81 87 ARG A C 1
ATOM 697 O O . ARG A 1 87 ? -4.707 -8.187 -6.696 1.00 97.81 87 ARG A O 1
ATOM 704 N N . TYR A 1 88 ? -5.134 -6.170 -5.821 1.00 98.38 88 TYR A N 1
ATOM 705 C CA . TYR A 1 88 ? -4.151 -6.311 -4.748 1.00 98.38 88 TYR A CA 1
ATOM 706 C C . TYR A 1 88 ? -4.649 -7.194 -3.605 1.00 98.38 88 TYR A C 1
ATOM 708 O O . TYR A 1 88 ? -5.840 -7.250 -3.289 1.00 98.38 88 TYR A O 1
ATOM 716 N N . LEU A 1 89 ? -3.695 -7.892 -2.977 1.00 97.50 89 LEU A N 1
ATOM 717 C CA . LEU A 1 89 ? -3.938 -8.833 -1.887 1.00 97.50 89 LEU A CA 1
ATOM 718 C C . LEU A 1 89 ? -5.039 -9.850 -2.227 1.00 97.50 89 LEU A C 1
ATOM 720 O O . LEU A 1 89 ? -5.975 -10.042 -1.458 1.00 97.50 89 LEU A O 1
ATOM 724 N N . VAL A 1 90 ? -4.944 -10.522 -3.371 1.00 97.00 90 VAL A N 1
ATOM 725 C CA . VAL A 1 90 ? -5.799 -11.680 -3.729 1.00 97.00 90 VAL A CA 1
ATOM 726 C C . VAL A 1 90 ? -5.076 -13.017 -3.507 1.00 97.00 90 VAL A C 1
ATOM 728 O O . VAL A 1 90 ? -5.674 -14.098 -3.525 1.00 97.00 90 VAL A O 1
ATOM 731 N N . GLY A 1 91 ? -3.769 -12.955 -3.246 1.00 95.31 91 GLY A N 1
ATOM 732 C CA . GLY A 1 91 ? -2.934 -14.061 -2.804 1.00 95.31 91 GLY A CA 1
ATOM 733 C C . GLY A 1 91 ? -3.123 -14.479 -1.338 1.00 95.31 91 GLY A C 1
ATOM 734 O O . GLY A 1 91 ? -4.010 -13.994 -0.632 1.00 95.31 91 GLY A O 1
ATOM 735 N N . PRO A 1 92 ? -2.259 -15.389 -0.848 1.00 95.06 92 PRO A N 1
ATOM 736 C CA . PRO A 1 92 ? -2.311 -15.903 0.523 1.00 95.06 92 PRO A CA 1
ATOM 737 C C . PRO A 1 92 ? -2.296 -14.815 1.605 1.00 95.06 92 PRO A C 1
ATOM 739 O O . PRO A 1 92 ? -3.096 -14.882 2.533 1.00 95.06 92 PRO A O 1
ATOM 742 N N . SER A 1 93 ? -1.455 -13.784 1.464 1.00 95.81 93 SER A N 1
ATOM 743 C CA . SER A 1 93 ? -1.414 -12.655 2.407 1.00 95.81 93 SER A CA 1
ATOM 744 C C . SER A 1 93 ? -2.755 -11.925 2.493 1.00 95.81 93 SER A C 1
ATOM 746 O O . SER A 1 93 ? -3.163 -11.516 3.573 1.00 95.81 93 SER A O 1
ATOM 748 N N . GLY A 1 94 ? -3.470 -11.810 1.374 1.00 97.50 94 GLY A N 1
ATOM 749 C CA . GLY A 1 94 ? -4.798 -11.212 1.343 1.00 97.50 94 GLY A CA 1
ATOM 750 C C . GLY A 1 94 ? -5.873 -12.059 2.005 1.00 97.50 94 GLY A C 1
ATOM 751 O O . GLY A 1 94 ? -6.746 -11.516 2.667 1.00 97.50 94 GLY A O 1
ATOM 752 N N . LYS A 1 95 ? -5.783 -13.391 1.898 1.00 97.88 95 LYS A N 1
ATOM 753 C CA . LYS A 1 95 ? -6.663 -14.300 2.652 1.00 97.88 95 LYS A CA 1
ATOM 754 C C . LYS A 1 95 ? -6.443 -14.189 4.159 1.00 97.88 95 LYS A C 1
ATOM 756 O O . LYS A 1 95 ? -7.397 -14.300 4.918 1.00 97.88 95 LYS A O 1
ATOM 761 N N . LEU A 1 96 ? -5.197 -13.983 4.588 1.00 98.12 96 LEU A N 1
ATOM 762 C CA . LEU A 1 96 ? -4.872 -13.765 5.998 1.00 98.12 96 LEU A CA 1
ATOM 763 C C . LEU A 1 96 ? -5.398 -12.413 6.492 1.00 98.12 96 LEU A C 1
ATOM 765 O O . LEU A 1 96 ? -5.972 -12.365 7.573 1.00 98.12 96 LEU A O 1
ATOM 769 N N . ALA A 1 97 ? -5.264 -11.354 5.689 1.00 97.94 97 ALA A N 1
ATOM 770 C CA . ALA A 1 97 ? -5.839 -10.048 6.000 1.00 97.94 97 ALA A CA 1
ATOM 771 C C . ALA A 1 97 ? -7.374 -10.111 6.102 1.00 97.94 97 ALA A C 1
ATOM 773 O O . ALA A 1 97 ? -7.928 -9.765 7.138 1.00 97.94 97 ALA A O 1
ATOM 774 N N . ASP A 1 98 ? -8.052 -10.656 5.088 1.00 98.31 98 ASP A N 1
ATOM 775 C CA . ASP A 1 98 ? -9.506 -10.887 5.099 1.00 98.31 98 ASP A CA 1
ATOM 776 C C . ASP A 1 98 ? -9.945 -11.724 6.313 1.00 98.31 98 ASP A C 1
ATOM 778 O O . ASP A 1 98 ? -10.889 -11.390 7.027 1.00 98.31 98 ASP A O 1
ATOM 782 N N . GLY A 1 99 ? -9.205 -12.797 6.599 1.00 98.31 99 GLY A N 1
ATOM 783 C CA . GLY A 1 99 ? -9.442 -13.648 7.758 1.00 98.31 99 GLY A CA 1
ATOM 784 C C . GLY A 1 99 ? -9.265 -12.931 9.098 1.00 98.31 99 GLY A C 1
ATOM 785 O O . GLY A 1 99 ? -9.955 -13.292 10.047 1.00 98.31 99 GLY A O 1
ATOM 786 N N . PHE A 1 100 ? -8.376 -11.937 9.196 1.00 98.44 100 PHE A N 1
ATOM 787 C CA . PHE A 1 100 ? -8.232 -11.113 10.397 1.00 98.44 100 PHE A CA 1
ATOM 788 C C . PHE A 1 100 ? -9.492 -10.274 10.627 1.00 98.44 100 PHE A C 1
ATOM 790 O O . PHE A 1 100 ? -10.119 -10.420 11.670 1.00 98.44 100 PHE A O 1
ATOM 797 N N . PHE A 1 101 ? -9.936 -9.495 9.636 1.00 98.25 101 PHE A N 1
ATOM 798 C CA . PHE A 1 101 ? -11.147 -8.673 9.774 1.00 98.25 101 PHE A CA 1
ATOM 799 C C . PHE A 1 101 ? -12.399 -9.517 10.063 1.00 98.25 101 PHE A C 1
ATOM 801 O O . PHE A 1 101 ? -13.191 -9.168 10.931 1.00 98.25 101 PHE A O 1
ATOM 808 N N . LYS A 1 102 ? -12.538 -10.694 9.439 1.00 98.31 102 LYS A N 1
ATOM 809 C CA . LYS A 1 102 ? -13.644 -11.630 9.729 1.00 98.31 102 LYS A CA 1
ATOM 810 C C . LYS A 1 102 ? -13.644 -12.182 11.155 1.00 98.31 102 LYS A C 1
ATOM 812 O O . LYS A 1 102 ? -14.706 -12.531 11.662 1.00 98.31 102 LYS A O 1
ATOM 817 N N . LYS A 1 103 ? -12.474 -12.310 11.785 1.00 97.94 103 LYS A N 1
ATOM 818 C CA . LYS A 1 103 ? -12.349 -12.737 13.189 1.00 97.94 103 LYS A CA 1
ATOM 819 C C . LYS A 1 103 ? -12.608 -11.604 14.179 1.00 97.94 103 LYS A C 1
ATOM 821 O O . LYS A 1 103 ? -12.826 -11.900 15.347 1.00 97.94 103 LYS A O 1
ATOM 826 N N . HIS A 1 104 ? -12.594 -10.362 13.702 1.00 97.75 104 HIS A N 1
ATOM 827 C CA . HIS A 1 104 ? -12.770 -9.151 14.492 1.00 97.75 104 HIS A CA 1
ATOM 828 C C . HIS A 1 104 ? -13.954 -8.316 13.967 1.00 97.75 104 HIS A C 1
ATOM 830 O O . HIS A 1 104 ? -13.759 -7.183 13.514 1.00 97.75 104 HIS A O 1
ATOM 836 N N . PRO A 1 105 ? -15.188 -8.868 13.969 1.00 97.75 105 PRO A N 1
ATOM 837 C CA . PRO A 1 105 ? -16.369 -8.178 13.450 1.00 97.75 105 PRO A CA 1
ATOM 838 C C . PRO A 1 105 ? -16.700 -6.887 14.212 1.00 97.75 105 PRO A C 1
ATOM 840 O O . PRO A 1 105 ? -17.362 -6.015 13.655 1.00 97.75 105 PRO A O 1
ATOM 843 N N . GLU A 1 106 ? -16.219 -6.733 15.448 1.00 97.56 106 GLU A N 1
ATOM 844 C CA . GLU A 1 106 ? -16.330 -5.509 16.247 1.00 97.56 106 GLU A CA 1
ATOM 845 C C . GLU A 1 106 ? -15.674 -4.290 15.587 1.00 97.56 106 GLU A C 1
ATOM 847 O O . GLU A 1 106 ? -16.048 -3.164 15.898 1.00 97.56 106 GLU A O 1
ATOM 852 N N . LEU A 1 107 ? -14.744 -4.501 14.648 1.00 97.31 107 LEU A N 1
ATOM 853 C CA . LEU A 1 107 ? -14.155 -3.421 13.858 1.00 97.31 107 LEU A CA 1
ATOM 854 C C . LEU A 1 107 ? -15.139 -2.837 12.833 1.00 97.31 107 LEU A C 1
ATOM 856 O O . LEU A 1 107 ? -14.898 -1.752 12.320 1.00 97.31 107 LEU A O 1
ATOM 860 N N . GLY A 1 108 ? -16.218 -3.552 12.487 1.00 97.06 108 GLY A N 1
ATOM 861 C CA . GLY A 1 108 ? -17.203 -3.092 11.501 1.00 97.06 108 GLY A CA 1
ATOM 862 C C . GLY A 1 108 ? -16.657 -2.940 10.074 1.00 97.06 108 GLY A C 1
ATOM 863 O O . GLY A 1 108 ? -17.251 -2.226 9.271 1.00 97.06 108 GLY A O 1
ATOM 864 N N . ILE A 1 109 ? -15.533 -3.592 9.752 1.00 97.81 109 ILE A N 1
ATOM 865 C CA . ILE A 1 109 ? -14.824 -3.455 8.472 1.00 97.81 109 ILE A CA 1
ATOM 866 C C . ILE A 1 109 ? -14.963 -4.738 7.646 1.00 97.81 109 ILE A C 1
ATOM 868 O O . ILE A 1 109 ? -14.435 -5.791 8.008 1.00 97.81 109 ILE A O 1
ATOM 872 N N . ASP A 1 110 ? -15.601 -4.638 6.481 1.00 98.00 110 ASP A N 1
ATOM 873 C CA . ASP A 1 110 ? -15.506 -5.644 5.423 1.00 98.00 110 ASP A CA 1
ATOM 874 C C . ASP A 1 110 ? -14.237 -5.391 4.594 1.00 98.00 110 ASP A C 1
ATOM 876 O O . ASP A 1 110 ? -14.082 -4.351 3.951 1.00 98.00 110 ASP A O 1
ATOM 880 N N . PHE A 1 111 ? -13.326 -6.367 4.573 1.00 98.00 111 PHE A N 1
ATOM 881 C CA . PHE A 1 111 ? -12.015 -6.235 3.933 1.00 98.00 111 PHE A CA 1
ATOM 882 C C . PHE A 1 111 ? -12.063 -5.911 2.431 1.00 98.00 111 PHE A C 1
ATOM 884 O O . PHE A 1 111 ? -11.105 -5.366 1.886 1.00 98.00 111 PHE A O 1
ATOM 891 N N . ARG A 1 112 ? -13.138 -6.264 1.722 1.00 96.19 112 ARG A N 1
ATOM 892 C CA . ARG A 1 112 ? -13.258 -6.018 0.275 1.00 96.19 112 ARG A CA 1
ATOM 893 C C . ARG A 1 112 ? -14.111 -4.810 -0.063 1.00 96.19 112 ARG A C 1
ATOM 895 O O . ARG A 1 112 ? -14.018 -4.337 -1.191 1.00 96.19 112 ARG A O 1
ATOM 902 N N . ARG A 1 113 ? -14.915 -4.317 0.879 1.00 97.12 113 ARG A N 1
ATOM 903 C CA . ARG A 1 113 ? -15.791 -3.155 0.670 1.00 97.12 113 ARG A CA 1
ATOM 904 C C . ARG A 1 113 ? -15.273 -1.887 1.332 1.00 97.12 113 ARG A C 1
ATOM 906 O O . ARG A 1 113 ? -15.409 -0.817 0.754 1.00 97.12 113 ARG A O 1
ATOM 913 N N . ASN A 1 114 ? -14.690 -2.013 2.521 1.00 98.00 114 ASN A N 1
ATOM 914 C CA . ASN A 1 114 ? -14.294 -0.879 3.353 1.00 98.00 114 ASN A CA 1
ATOM 915 C C . ASN A 1 114 ? -12.793 -0.585 3.333 1.00 98.00 114 ASN A C 1
ATOM 917 O O . ASN A 1 114 ? -12.365 0.409 3.918 1.00 98.00 114 ASN A O 1
ATOM 921 N N . VAL A 1 115 ? -11.992 -1.420 2.663 1.00 98.56 115 VAL A N 1
ATOM 922 C CA . VAL A 1 115 ? -10.536 -1.259 2.613 1.00 98.56 115 VAL A CA 1
ATOM 923 C C . VAL A 1 115 ? -10.073 -0.887 1.209 1.00 98.56 115 VAL A C 1
ATOM 925 O O . VAL A 1 115 ? -10.201 -1.666 0.264 1.00 98.56 115 VAL A O 1
ATOM 928 N N . LEU A 1 116 ? -9.461 0.289 1.086 1.00 98.50 116 LEU A N 1
ATOM 929 C CA . LEU A 1 116 ? -8.732 0.708 -0.105 1.00 98.50 116 LEU A CA 1
ATOM 930 C C . LEU A 1 116 ? -7.335 0.077 -0.083 1.00 98.50 116 LEU A C 1
ATOM 932 O O . LEU A 1 116 ? -6.464 0.499 0.674 1.00 98.50 116 LEU A O 1
ATOM 936 N N . ILE A 1 117 ? -7.108 -0.949 -0.902 1.00 98.75 117 ILE A N 1
ATOM 937 C CA . ILE A 1 117 ? -5.843 -1.700 -0.902 1.00 98.75 117 ILE A CA 1
ATOM 938 C C . ILE A 1 117 ? -4.880 -1.124 -1.945 1.00 98.75 117 ILE A C 1
ATOM 940 O O . ILE A 1 117 ? -5.168 -1.143 -3.142 1.00 98.75 117 ILE A O 1
ATOM 944 N N . LEU A 1 118 ? -3.707 -0.679 -1.500 1.00 98.81 118 LEU A N 1
ATOM 945 C CA . LEU A 1 118 ? -2.637 -0.077 -2.301 1.00 98.81 118 LEU A CA 1
ATOM 946 C C . LEU A 1 118 ? -1.297 -0.788 -2.047 1.00 98.81 118 LEU A C 1
ATOM 948 O O . LEU A 1 118 ? -1.173 -1.589 -1.123 1.00 98.81 118 LEU A O 1
ATOM 952 N N . ASN A 1 119 ? -0.280 -0.488 -2.858 1.00 98.75 119 ASN A N 1
ATOM 953 C CA . ASN A 1 119 ? 1.082 -1.006 -2.696 1.00 98.75 119 ASN A CA 1
ATOM 954 C C . ASN A 1 119 ? 2.106 0.135 -2.668 1.00 98.75 119 ASN A C 1
ATOM 956 O O . ASN A 1 119 ? 1.875 1.184 -3.264 1.00 98.75 119 ASN A O 1
ATOM 960 N N . LYS A 1 120 ? 3.269 -0.088 -2.048 1.00 98.75 120 LYS A N 1
ATOM 961 C CA . LYS A 1 120 ? 4.404 0.857 -2.069 1.00 98.75 120 LYS A CA 1
ATOM 962 C C . LYS A 1 120 ? 5.030 0.989 -3.455 1.00 98.75 120 LYS A C 1
ATOM 964 O O . LYS A 1 120 ? 5.705 1.969 -3.720 1.00 98.75 120 LYS A O 1
ATOM 969 N N . THR A 1 121 ? 4.824 0.015 -4.335 1.00 98.75 121 THR A N 1
ATOM 970 C CA . THR A 1 121 ? 5.156 0.086 -5.764 1.00 98.75 121 THR A CA 1
ATOM 971 C C . THR A 1 121 ? 4.169 -0.774 -6.564 1.00 98.75 121 THR A C 1
ATOM 973 O O . THR A 1 121 ? 3.749 -1.821 -6.064 1.00 98.75 121 THR A O 1
ATOM 976 N N . PRO A 1 122 ? 3.777 -0.380 -7.791 1.00 98.69 122 PRO A N 1
ATOM 977 C CA . PRO A 1 122 ? 2.942 -1.202 -8.668 1.00 98.69 122 PRO A CA 1
ATOM 978 C C . PRO A 1 122 ? 3.734 -2.284 -9.417 1.00 98.69 122 PRO A C 1
ATOM 980 O O . PRO A 1 122 ? 3.146 -3.056 -10.171 1.00 98.69 122 PRO A O 1
ATOM 983 N N . ILE A 1 123 ? 5.061 -2.341 -9.258 1.00 98.56 123 ILE A N 1
ATOM 984 C CA . ILE A 1 123 ? 5.917 -3.268 -10.004 1.00 98.56 123 ILE A CA 1
ATOM 985 C C . ILE A 1 123 ? 5.850 -4.659 -9.375 1.00 98.56 123 ILE A C 1
ATOM 987 O O . ILE A 1 123 ? 6.202 -4.868 -8.207 1.00 98.56 123 ILE A O 1
ATOM 991 N N . HIS A 1 124 ? 5.403 -5.628 -10.165 1.00 98.19 124 HIS A N 1
ATOM 992 C CA . HIS A 1 124 ? 5.310 -7.015 -9.746 1.00 98.19 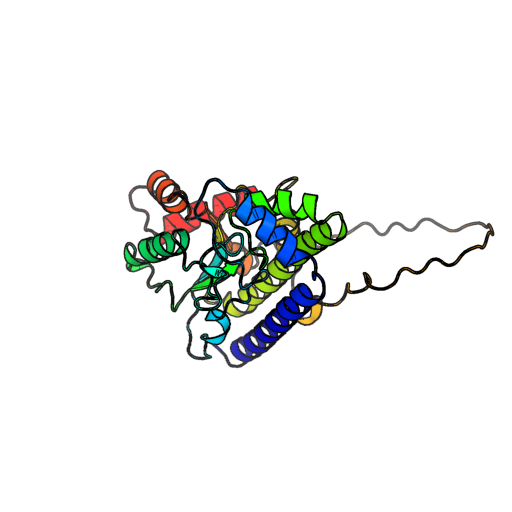124 HIS A CA 1
ATOM 993 C C . HIS A 1 124 ? 6.699 -7.619 -9.512 1.00 98.19 124 HIS A C 1
ATOM 995 O O . HIS A 1 124 ? 7.596 -7.487 -10.341 1.00 98.19 124 HIS A O 1
ATOM 1001 N N . THR A 1 125 ? 6.844 -8.367 -8.418 1.00 96.62 125 THR A N 1
ATOM 1002 C CA . THR A 1 125 ? 7.894 -9.382 -8.281 1.00 96.62 125 THR A CA 1
ATOM 1003 C C . THR A 1 125 ? 7.353 -10.613 -7.554 1.00 96.62 125 THR A C 1
ATOM 1005 O O . THR A 1 125 ? 6.386 -10.524 -6.791 1.00 96.62 125 THR A O 1
ATOM 1008 N N . PRO A 1 126 ? 7.975 -11.793 -7.721 1.00 93.06 126 PRO A N 1
ATOM 1009 C CA . PRO A 1 126 ? 7.499 -12.998 -7.047 1.00 93.06 126 PRO A CA 1
ATOM 1010 C C . PRO A 1 126 ? 7.716 -12.974 -5.517 1.00 93.06 126 PRO A C 1
ATOM 1012 O O . PRO A 1 126 ? 7.000 -13.650 -4.776 1.00 93.06 126 PRO A O 1
ATOM 1015 N N . ARG A 1 127 ? 8.711 -12.225 -5.021 1.00 92.69 127 ARG A N 1
ATOM 1016 C CA . ARG A 1 127 ? 8.881 -11.825 -3.609 1.00 92.69 127 ARG A CA 1
ATOM 1017 C C . ARG A 1 127 ? 9.365 -10.379 -3.541 1.00 92.69 127 ARG A C 1
ATOM 1019 O O . ARG A 1 127 ? 10.246 -10.008 -4.310 1.00 92.69 127 ARG A O 1
ATOM 1026 N N . THR A 1 128 ? 8.922 -9.632 -2.531 1.00 94.88 128 THR A N 1
ATOM 1027 C CA . THR A 1 128 ? 9.335 -8.240 -2.284 1.00 94.88 128 THR A CA 1
ATOM 1028 C C . THR A 1 128 ? 10.850 -8.034 -2.373 1.00 94.88 128 THR A C 1
ATOM 1030 O O . THR A 1 128 ? 11.322 -7.151 -3.082 1.00 94.88 128 THR A O 1
ATOM 1033 N N . VAL A 1 129 ? 11.638 -8.903 -1.727 1.00 93.81 129 VAL A N 1
ATOM 1034 C CA . VAL A 1 129 ? 13.111 -8.805 -1.708 1.00 93.81 129 VAL A CA 1
ATOM 1035 C C . VAL A 1 129 ? 13.759 -8.870 -3.096 1.00 93.81 129 VAL A C 1
ATOM 1037 O O . VAL A 1 129 ? 14.872 -8.380 -3.275 1.00 93.81 129 VAL A O 1
ATOM 1040 N N . GLU A 1 130 ? 13.071 -9.443 -4.085 1.00 95.88 130 GLU A N 1
ATOM 1041 C CA . GLU A 1 130 ? 13.574 -9.599 -5.451 1.00 95.88 130 GLU A CA 1
ATOM 1042 C C . GLU A 1 130 ? 13.449 -8.317 -6.281 1.00 95.88 130 GLU A C 1
ATOM 1044 O O . GLU A 1 130 ? 14.054 -8.244 -7.346 1.00 95.88 130 GLU A O 1
ATOM 1049 N N . LEU A 1 131 ? 12.786 -7.268 -5.773 1.00 97.38 131 LEU A N 1
ATOM 1050 C CA . LEU A 1 131 ? 12.885 -5.922 -6.354 1.00 97.38 131 LEU A CA 1
ATOM 1051 C C . LEU A 1 131 ? 14.346 -5.443 -6.408 1.00 97.38 131 LEU A C 1
ATOM 1053 O O . LEU A 1 131 ? 14.737 -4.787 -7.369 1.00 97.38 131 LEU A O 1
ATOM 1057 N N . ARG A 1 132 ? 15.183 -5.829 -5.429 1.00 96.38 132 ARG A N 1
ATOM 1058 C CA . ARG A 1 132 ? 16.627 -5.527 -5.443 1.00 96.38 132 ARG A CA 1
ATOM 1059 C C . ARG A 1 132 ? 17.359 -6.240 -6.579 1.00 96.38 132 ARG A C 1
ATOM 1061 O O . ARG A 1 132 ? 18.243 -5.654 -7.196 1.00 96.38 132 ARG A O 1
ATOM 1068 N N . ASP A 1 133 ? 17.023 -7.507 -6.831 1.00 95.94 133 ASP A N 1
ATOM 1069 C CA . ASP A 1 133 ? 17.648 -8.269 -7.919 1.00 95.94 133 ASP A CA 1
ATOM 1070 C C . ASP A 1 133 ? 17.194 -7.737 -9.279 1.00 95.94 133 ASP A C 1
ATOM 1072 O O . ASP A 1 133 ? 18.013 -7.549 -10.174 1.00 95.94 133 ASP A O 1
ATOM 1076 N N . LEU A 1 134 ? 15.908 -7.403 -9.405 1.00 96.75 134 LEU A N 1
ATOM 1077 C CA . LEU A 1 134 ? 15.357 -6.767 -10.593 1.00 96.75 134 LEU A CA 1
ATOM 1078 C C . LEU A 1 134 ? 16.063 -5.437 -10.901 1.00 96.75 134 LEU A C 1
ATOM 1080 O O . LEU A 1 134 ? 16.562 -5.268 -12.011 1.00 96.75 134 LEU A O 1
ATOM 1084 N N . ALA A 1 135 ? 16.180 -4.545 -9.911 1.00 96.50 135 ALA A N 1
ATOM 1085 C CA . ALA A 1 135 ? 16.896 -3.275 -10.043 1.00 96.50 135 ALA A CA 1
ATOM 1086 C C . ALA A 1 135 ? 18.353 -3.480 -10.491 1.00 96.50 135 ALA A C 1
ATOM 1088 O O . ALA A 1 135 ? 18.820 -2.818 -11.411 1.00 96.50 135 ALA A O 1
ATOM 1089 N N . ARG A 1 136 ? 19.064 -4.446 -9.892 1.00 96.25 136 ARG A N 1
ATOM 1090 C CA . ARG A 1 136 ? 20.450 -4.762 -10.268 1.00 96.25 136 ARG A CA 1
ATOM 1091 C C . ARG A 1 136 ? 20.560 -5.258 -11.711 1.00 96.25 136 ARG A C 1
ATOM 1093 O O . ARG A 1 136 ? 21.474 -4.852 -12.420 1.00 96.25 136 ARG A O 1
ATOM 1100 N N . ARG A 1 137 ? 19.660 -6.149 -12.136 1.00 94.94 137 ARG A N 1
ATOM 1101 C CA . ARG A 1 137 ? 19.672 -6.744 -13.483 1.00 94.94 137 ARG A CA 1
ATOM 1102 C C . ARG A 1 137 ? 19.322 -5.741 -14.575 1.00 94.94 137 ARG A C 1
ATOM 1104 O O . ARG A 1 137 ? 19.903 -5.808 -15.649 1.00 94.94 137 ARG A O 1
ATOM 1111 N N . GLY A 1 138 ? 18.376 -4.843 -14.311 1.00 95.06 138 GLY A N 1
ATOM 1112 C CA . GLY A 1 138 ? 17.947 -3.841 -15.287 1.00 95.06 138 GLY A CA 1
ATOM 1113 C C . GLY A 1 138 ? 18.811 -2.586 -15.343 1.00 95.06 138 GLY A C 1
ATOM 1114 O O . GLY A 1 138 ? 18.486 -1.684 -16.110 1.00 95.06 138 GLY A O 1
ATOM 1115 N N . GLY A 1 139 ? 19.887 -2.521 -14.554 1.00 96.56 139 GLY A N 1
ATOM 1116 C CA . GLY A 1 139 ? 20.812 -1.394 -14.544 1.00 96.56 139 GLY A CA 1
ATOM 1117 C C . GLY A 1 139 ? 20.240 -0.118 -13.908 1.00 96.56 139 GLY A C 1
ATOM 1118 O O . GLY A 1 139 ? 19.151 -0.140 -13.326 1.00 96.56 139 GLY A O 1
ATOM 1119 N N . PRO A 1 140 ? 20.986 1.001 -13.998 1.00 96.38 140 PRO A N 1
ATOM 1120 C CA . PRO A 1 140 ? 20.628 2.267 -13.356 1.00 96.38 140 PRO A CA 1
ATOM 1121 C C . PRO A 1 140 ? 19.227 2.769 -13.714 1.00 96.38 140 PRO A C 1
ATOM 1123 O O . PRO A 1 140 ? 18.494 3.176 -12.819 1.00 96.38 140 PRO A O 1
ATOM 1126 N N . ASP A 1 141 ? 18.824 2.661 -14.981 1.00 95.00 141 ASP A N 1
ATOM 1127 C CA . ASP A 1 141 ? 17.532 3.174 -15.449 1.00 95.00 141 ASP A CA 1
ATOM 1128 C C . ASP A 1 141 ? 16.350 2.430 -14.812 1.00 95.00 141 ASP A C 1
ATOM 1130 O O . ASP A 1 141 ? 15.397 3.053 -14.344 1.00 95.00 141 ASP A O 1
ATOM 1134 N N . LEU A 1 142 ? 16.414 1.093 -14.721 1.00 96.50 142 LEU A N 1
ATOM 1135 C CA . LEU A 1 142 ? 15.359 0.323 -14.053 1.00 96.50 142 LEU A CA 1
ATOM 1136 C C . LEU A 1 142 ? 15.388 0.522 -12.536 1.00 96.50 142 LEU A C 1
ATOM 1138 O O . LEU A 1 142 ? 14.331 0.585 -11.907 1.00 96.50 142 LEU A O 1
ATOM 1142 N N . ALA A 1 143 ? 16.576 0.615 -11.936 1.00 97.69 143 ALA A N 1
ATOM 1143 C CA . ALA A 1 143 ? 16.704 0.906 -10.512 1.00 97.69 143 ALA A CA 1
ATOM 1144 C C . ALA A 1 143 ? 16.054 2.255 -10.165 1.00 97.69 143 ALA A C 1
ATOM 1146 O O . ALA A 1 143 ? 15.288 2.344 -9.202 1.00 97.69 143 ALA A O 1
ATOM 1147 N N . GLU A 1 144 ? 16.293 3.268 -10.994 1.00 97.81 144 GLU A N 1
ATOM 1148 C CA . GLU A 1 144 ? 15.704 4.594 -10.858 1.00 97.81 144 GLU A CA 1
ATOM 1149 C C . GLU A 1 144 ? 14.193 4.577 -11.103 1.00 97.81 144 GLU A C 1
ATOM 1151 O O . GLU A 1 144 ? 13.439 5.161 -10.330 1.00 97.81 144 GLU A O 1
ATOM 1156 N N . ALA A 1 145 ? 13.706 3.832 -12.096 1.00 97.50 145 ALA A N 1
ATOM 1157 C CA . ALA A 1 145 ? 12.270 3.685 -12.319 1.00 97.50 145 ALA A CA 1
ATOM 1158 C C . ALA A 1 145 ? 11.556 2.976 -11.152 1.00 97.50 145 ALA A C 1
ATOM 1160 O O . ALA A 1 145 ? 10.465 3.389 -10.749 1.00 97.50 145 ALA A O 1
ATOM 1161 N N . ILE A 1 146 ? 12.175 1.953 -10.547 1.00 98.19 146 ILE A N 1
ATOM 1162 C CA . ILE A 1 146 ? 11.659 1.316 -9.325 1.00 98.19 146 ILE A CA 1
ATOM 1163 C C . ILE A 1 146 ? 11.616 2.335 -8.183 1.00 98.19 146 ILE A C 1
ATOM 1165 O O . ILE A 1 146 ? 10.585 2.443 -7.513 1.00 98.19 146 ILE A O 1
ATOM 1169 N N . ARG A 1 147 ? 12.686 3.114 -7.982 1.00 98.62 147 ARG A N 1
ATOM 1170 C CA . ARG A 1 147 ? 12.747 4.181 -6.971 1.00 98.62 147 ARG A CA 1
ATOM 1171 C C . ARG A 1 147 ? 11.650 5.229 -7.190 1.00 98.62 147 ARG A C 1
ATOM 1173 O O . ARG A 1 147 ? 10.907 5.539 -6.262 1.00 98.62 147 ARG A O 1
ATOM 1180 N N . ASN A 1 148 ? 11.480 5.707 -8.418 1.00 98.50 148 ASN A N 1
ATOM 1181 C CA . ASN A 1 148 ? 10.459 6.690 -8.779 1.00 98.50 148 ASN A CA 1
ATOM 1182 C C . ASN A 1 148 ? 9.042 6.136 -8.621 1.00 98.50 148 ASN A C 1
ATOM 1184 O O . ASN A 1 148 ? 8.154 6.856 -8.170 1.00 98.50 148 ASN A O 1
ATOM 1188 N N . SER A 1 149 ? 8.831 4.842 -8.871 1.00 98.69 149 SER A N 1
ATOM 1189 C CA . SER A 1 149 ? 7.541 4.206 -8.588 1.00 98.69 149 SER A CA 1
ATOM 1190 C C . SER A 1 149 ? 7.174 4.222 -7.108 1.00 98.69 149 SER A C 1
ATOM 1192 O O . SER A 1 149 ? 6.006 4.392 -6.771 1.00 98.69 149 SER A O 1
ATOM 1194 N N . GLN A 1 150 ? 8.162 4.127 -6.218 1.00 98.81 150 GLN A N 1
ATOM 1195 C CA . GLN A 1 150 ? 7.934 4.243 -4.782 1.00 98.81 150 GLN A CA 1
ATOM 1196 C C . GLN A 1 150 ? 7.562 5.666 -4.363 1.00 98.81 150 GLN A C 1
ATOM 1198 O O . GLN A 1 150 ? 6.658 5.849 -3.550 1.00 98.81 150 GLN A O 1
ATOM 1203 N N . ILE A 1 151 ? 8.225 6.667 -4.946 1.00 98.75 151 ILE A N 1
ATOM 1204 C CA . ILE A 1 151 ? 7.918 8.087 -4.726 1.00 98.75 151 ILE A CA 1
ATOM 1205 C C . ILE A 1 151 ? 6.487 8.389 -5.180 1.00 98.75 151 ILE A C 1
ATOM 1207 O O . ILE A 1 151 ? 5.689 8.939 -4.417 1.00 98.75 151 ILE A O 1
ATOM 1211 N N . MET A 1 152 ? 6.139 7.986 -6.404 1.00 98.56 152 MET A N 1
ATOM 1212 C CA . MET A 1 152 ? 4.809 8.216 -6.970 1.00 98.56 152 MET A CA 1
ATOM 1213 C C . MET A 1 152 ? 3.718 7.537 -6.145 1.00 98.56 152 MET A C 1
ATOM 1215 O O . MET A 1 152 ? 2.705 8.167 -5.843 1.00 98.56 152 MET A O 1
ATOM 1219 N N . MET A 1 153 ? 3.940 6.296 -5.699 1.00 98.75 153 MET A N 1
ATOM 1220 C CA . MET A 1 153 ? 2.982 5.618 -4.828 1.00 98.75 153 MET A CA 1
ATOM 1221 C C . MET A 1 153 ? 2.856 6.282 -3.458 1.00 98.75 153 MET A C 1
ATOM 1223 O O . MET A 1 153 ? 1.738 6.399 -2.970 1.00 98.75 153 MET A O 1
ATOM 1227 N N . ALA A 1 154 ? 3.945 6.750 -2.840 1.00 98.69 154 ALA A N 1
ATOM 1228 C CA . ALA A 1 154 ? 3.869 7.466 -1.564 1.00 98.69 154 ALA A CA 1
ATOM 1229 C C . ALA A 1 154 ? 3.017 8.743 -1.672 1.00 98.69 154 ALA A C 1
ATOM 1231 O O . ALA A 1 154 ? 2.175 8.988 -0.808 1.00 98.69 154 ALA A O 1
ATOM 1232 N N . ARG A 1 155 ? 3.178 9.514 -2.758 1.00 97.81 155 ARG A N 1
ATOM 1233 C CA . ARG A 1 155 ? 2.355 10.704 -3.046 1.00 97.81 155 ARG A CA 1
ATOM 1234 C C . ARG A 1 155 ? 0.892 10.341 -3.286 1.00 97.81 155 ARG A C 1
ATOM 1236 O O . ARG A 1 155 ? 0.016 10.912 -2.645 1.00 97.81 155 ARG A O 1
ATOM 1243 N N . PHE A 1 156 ? 0.641 9.354 -4.145 1.00 98.38 156 PHE A N 1
ATOM 1244 C CA . PHE A 1 156 ? -0.705 8.863 -4.438 1.00 98.38 156 PHE A CA 1
ATOM 1245 C C . PHE A 1 156 ? -1.425 8.383 -3.168 1.00 98.38 156 PHE A C 1
ATOM 1247 O O . PHE A 1 156 ? -2.562 8.764 -2.914 1.00 98.38 156 PHE A O 1
ATOM 1254 N N . ILE A 1 157 ? -0.742 7.604 -2.324 1.00 98.38 157 ILE A N 1
ATOM 1255 C CA . ILE A 1 157 ? -1.267 7.114 -1.043 1.00 98.38 157 ILE A CA 1
ATOM 1256 C C . ILE A 1 157 ? -1.576 8.268 -0.091 1.00 98.38 157 ILE A C 1
ATOM 1258 O O . ILE A 1 157 ? -2.638 8.266 0.527 1.00 98.38 157 ILE A O 1
ATOM 1262 N N . HIS A 1 158 ? -0.679 9.250 0.026 1.00 96.69 158 HIS A N 1
ATOM 1263 C CA . HIS A 1 158 ? -0.918 10.432 0.851 1.00 96.69 158 HIS A CA 1
ATOM 1264 C C . HIS A 1 158 ? -2.158 11.202 0.382 1.00 96.69 158 HIS A C 1
ATOM 1266 O O . HIS A 1 158 ? -2.995 11.556 1.205 1.00 96.69 158 HIS A O 1
ATOM 1272 N N . GLN A 1 159 ? -2.320 11.397 -0.927 1.00 95.50 159 GLN A N 1
ATOM 1273 C CA . GLN A 1 159 ? -3.483 12.082 -1.494 1.00 95.50 159 GLN A CA 1
ATOM 1274 C C . GLN A 1 159 ? -4.775 11.284 -1.284 1.00 95.50 159 GLN A C 1
ATOM 1276 O O . GLN A 1 159 ? -5.776 11.859 -0.864 1.00 95.50 159 GLN A O 1
ATOM 1281 N N . CYS A 1 160 ? -4.757 9.957 -1.471 1.00 96.62 160 CYS A N 1
ATOM 1282 C CA . CYS A 1 160 ? -5.886 9.108 -1.082 1.00 96.62 160 CYS A CA 1
ATOM 1283 C C . CYS A 1 160 ? -6.219 9.292 0.401 1.00 96.62 160 CYS A C 1
ATOM 1285 O O . CYS A 1 160 ? -7.383 9.445 0.756 1.00 96.62 160 CYS A O 1
ATOM 1287 N N . HIS A 1 161 ? -5.208 9.313 1.268 1.00 95.81 161 HIS A N 1
ATOM 1288 C CA . HIS A 1 161 ? -5.428 9.532 2.687 1.00 95.81 161 HIS A CA 1
ATOM 1289 C C . HIS A 1 161 ? -5.999 10.917 2.976 1.00 95.81 161 HIS A C 1
ATOM 1291 O O . HIS A 1 161 ? -6.920 11.006 3.762 1.00 95.81 161 HIS A O 1
ATOM 1297 N N . GLN A 1 162 ? -5.553 11.988 2.323 1.00 92.44 162 GLN A N 1
ATOM 1298 C CA . GLN A 1 162 ? -6.158 13.315 2.500 1.00 92.44 162 GLN A CA 1
ATOM 1299 C C . GLN A 1 162 ? -7.635 13.349 2.094 1.00 92.44 162 GLN A C 1
ATOM 1301 O O . GLN A 1 162 ? -8.434 13.959 2.800 1.00 92.44 162 GLN A O 1
ATOM 1306 N N . ILE A 1 163 ? -7.998 12.662 1.007 1.00 93.50 163 ILE A N 1
ATOM 1307 C CA . ILE A 1 163 ? -9.390 12.555 0.553 1.00 93.50 163 ILE A CA 1
ATOM 1308 C C . ILE A 1 163 ? -10.251 11.844 1.610 1.00 93.50 163 ILE A C 1
ATOM 1310 O O . ILE A 1 163 ? -11.378 12.267 1.864 1.00 93.50 163 ILE A O 1
ATOM 1314 N N . PHE A 1 164 ? -9.731 10.786 2.241 1.00 92.50 164 PHE A N 1
ATOM 1315 C CA . PHE A 1 164 ? -10.501 9.922 3.147 1.00 92.50 164 PHE A CA 1
ATOM 1316 C C . PHE A 1 164 ? -10.207 10.110 4.646 1.00 92.50 164 PHE A C 1
ATOM 1318 O O . PHE A 1 164 ? -10.845 9.450 5.454 1.00 92.50 164 PHE A O 1
ATOM 1325 N N . ALA A 1 165 ? -9.280 10.984 5.049 1.00 81.69 165 ALA A N 1
ATOM 1326 C CA . ALA A 1 165 ? -8.821 11.128 6.439 1.00 81.69 165 ALA A CA 1
ATOM 1327 C C . ALA A 1 165 ? -9.931 11.398 7.474 1.00 81.69 165 ALA A C 1
ATOM 1329 O O . ALA A 1 165 ? -9.772 10.972 8.617 1.00 81.69 165 ALA A O 1
ATOM 1330 N N . PRO A 1 166 ? -11.057 12.073 7.156 1.00 80.06 166 PRO A N 1
ATOM 1331 C CA . PRO A 1 166 ? -12.113 12.223 8.151 1.00 80.06 166 PRO A CA 1
ATOM 1332 C C . PRO A 1 166 ? -12.718 10.878 8.589 1.00 80.06 166 PRO A C 1
ATOM 1334 O O . PRO A 1 166 ? -13.199 10.774 9.716 1.00 80.06 166 PRO A O 1
ATOM 1337 N N . GLU A 1 167 ? -12.672 9.849 7.738 1.00 89.31 167 GLU A N 1
ATOM 1338 C CA . GLU A 1 167 ? -13.328 8.556 7.966 1.00 89.31 167 GLU A CA 1
ATOM 1339 C C . GLU A 1 167 ? -12.387 7.342 7.935 1.00 89.31 167 GLU A C 1
ATOM 1341 O O . GLU A 1 167 ? -12.769 6.270 8.411 1.00 89.31 167 GLU A O 1
ATOM 1346 N N . ALA A 1 168 ? -11.185 7.480 7.368 1.00 94.81 168 ALA A N 1
ATOM 1347 C CA . ALA A 1 168 ? -10.294 6.366 7.080 1.00 94.81 168 ALA A CA 1
ATOM 1348 C C . ALA A 1 168 ? -8.927 6.482 7.753 1.00 94.81 168 ALA A C 1
ATOM 1350 O O . ALA A 1 168 ? -8.265 7.515 7.700 1.00 94.81 168 ALA A O 1
ATOM 1351 N N . GLU A 1 169 ? -8.462 5.358 8.289 1.00 97.06 169 GLU A N 1
ATOM 1352 C CA . GLU A 1 169 ? -7.101 5.201 8.800 1.00 97.06 169 GLU A CA 1
ATOM 1353 C C . GLU A 1 169 ? -6.139 4.745 7.693 1.00 97.06 169 GLU A C 1
ATOM 1355 O O . GLU A 1 169 ? -6.520 3.995 6.792 1.00 97.06 169 GLU A O 1
ATOM 1360 N N . LEU A 1 170 ? -4.859 5.118 7.778 1.00 98.31 170 LEU A N 1
ATOM 1361 C CA . LEU A 1 170 ? -3.811 4.624 6.881 1.00 98.31 170 LEU A CA 1
ATOM 1362 C C . LEU A 1 170 ? -2.980 3.533 7.557 1.00 98.31 170 LEU A C 1
ATOM 1364 O O . LEU A 1 170 ? -2.181 3.804 8.449 1.00 98.31 170 LEU A O 1
ATOM 1368 N N . TRP A 1 171 ? -3.108 2.297 7.084 1.00 98.62 171 TRP A N 1
ATOM 1369 C CA . TRP A 1 171 ? -2.372 1.137 7.579 1.00 98.62 171 TRP A CA 1
ATOM 1370 C C . TRP A 1 171 ? -1.261 0.743 6.608 1.00 98.62 171 TRP A C 1
ATOM 1372 O O . TRP A 1 171 ? -1.513 0.218 5.523 1.00 98.62 171 TRP A O 1
ATOM 1382 N N . ILE A 1 172 ? -0.004 0.925 7.005 1.00 98.69 172 ILE A N 1
ATOM 1383 C CA . ILE A 1 172 ? 1.162 0.547 6.199 1.00 98.69 172 ILE A CA 1
ATOM 1384 C C . ILE A 1 172 ? 1.768 -0.731 6.765 1.00 98.69 172 ILE A C 1
ATOM 1386 O O . ILE A 1 172 ? 2.372 -0.739 7.838 1.00 98.69 172 ILE A O 1
ATOM 1390 N N . ILE A 1 173 ? 1.635 -1.832 6.033 1.00 98.12 173 ILE A N 1
ATOM 1391 C CA . ILE A 1 173 ? 2.188 -3.120 6.461 1.00 98.12 173 ILE A CA 1
ATOM 1392 C C . ILE A 1 173 ? 3.605 -3.318 5.914 1.00 98.12 173 ILE A C 1
ATOM 1394 O O . ILE A 1 173 ? 3.960 -2.743 4.891 1.00 98.12 173 ILE A O 1
ATOM 1398 N N . GLY A 1 174 ? 4.408 -4.171 6.549 1.00 96.31 174 GLY A N 1
ATOM 1399 C CA . GLY A 1 174 ? 5.752 -4.505 6.057 1.00 96.31 174 GLY A CA 1
ATOM 1400 C C . GLY A 1 174 ? 6.813 -3.450 6.383 1.00 96.31 174 GLY A C 1
ATOM 1401 O O . GLY A 1 174 ? 7.767 -3.279 5.626 1.00 96.31 174 GLY A O 1
ATOM 1402 N N . TYR A 1 175 ? 6.686 -2.760 7.523 1.00 95.62 175 TYR A N 1
ATOM 1403 C CA . TYR A 1 175 ? 7.590 -1.659 7.888 1.00 95.62 175 TYR A CA 1
ATOM 1404 C C . TYR A 1 175 ? 9.076 -2.052 8.011 1.00 95.62 175 TYR A C 1
ATOM 1406 O O . TYR A 1 175 ? 9.938 -1.181 8.046 1.00 95.62 175 TYR A O 1
ATOM 1414 N N . SER A 1 176 ? 9.420 -3.342 8.093 1.00 95.25 176 SER A N 1
ATOM 1415 C CA . SER A 1 176 ? 10.809 -3.806 8.251 1.00 95.25 176 SER A CA 1
ATOM 1416 C C . SER A 1 176 ? 11.723 -3.453 7.073 1.00 95.25 176 SER A C 1
ATOM 1418 O O . SER A 1 176 ? 12.941 -3.394 7.238 1.00 95.25 176 SER A O 1
ATOM 1420 N N . GLU A 1 177 ? 11.143 -3.234 5.893 1.00 96.75 177 GLU A N 1
ATOM 1421 C CA . GLU A 1 177 ? 11.855 -2.798 4.688 1.00 96.75 177 GLU A CA 1
ATOM 1422 C C . GLU A 1 177 ? 11.734 -1.280 4.451 1.00 96.75 177 GLU A C 1
ATOM 1424 O O . GLU A 1 177 ? 12.156 -0.797 3.402 1.00 96.75 177 GLU A O 1
ATOM 1429 N N . MET A 1 178 ? 11.178 -0.531 5.410 1.00 97.81 178 MET A N 1
ATOM 1430 C CA . MET A 1 178 ? 11.111 0.933 5.402 1.00 97.81 178 MET A CA 1
ATOM 1431 C C . MET A 1 178 ? 12.286 1.551 6.172 1.00 97.81 178 MET A C 1
ATOM 1433 O O . MET A 1 178 ? 12.808 0.958 7.120 1.00 97.81 178 MET A O 1
ATOM 1437 N N . GLY A 1 179 ? 12.671 2.767 5.785 1.00 94.31 179 GLY A N 1
ATOM 1438 C CA . GLY A 1 179 ? 13.760 3.531 6.399 1.00 94.31 179 GLY A CA 1
ATOM 1439 C C . GLY A 1 179 ? 15.124 3.417 5.694 1.00 94.31 179 GLY A C 1
ATOM 1440 O O . GLY A 1 179 ? 15.227 2.777 4.646 1.00 94.31 179 GLY A O 1
ATOM 1441 N N . PRO A 1 180 ? 16.171 4.047 6.262 1.00 96.19 180 PRO A N 1
ATOM 1442 C CA . PRO A 1 180 ? 17.456 4.243 5.587 1.00 96.19 180 PRO A CA 1
ATOM 1443 C C . PRO A 1 180 ? 18.162 2.940 5.193 1.00 96.19 180 PRO A C 1
ATOM 1445 O O . PRO A 1 180 ? 18.260 2.002 5.994 1.00 96.19 180 PRO A O 1
ATOM 1448 N N . GLY A 1 181 ? 18.665 2.878 3.961 1.00 95.62 181 GLY A N 1
ATOM 1449 C CA . GLY A 1 181 ? 19.355 1.723 3.383 1.00 95.62 181 GLY A CA 1
ATOM 1450 C C . GLY A 1 181 ? 18.457 0.510 3.114 1.00 95.62 181 GLY A C 1
ATOM 1451 O O . GLY A 1 181 ? 18.959 -0.590 2.847 1.00 95.62 181 GLY A O 1
ATOM 1452 N N . LYS A 1 182 ? 17.132 0.653 3.231 1.00 97.38 182 LYS A N 1
ATOM 1453 C CA . LYS A 1 182 ? 16.163 -0.430 3.009 1.00 97.38 182 LYS A CA 1
ATOM 1454 C C . LYS A 1 182 ? 15.485 -0.305 1.648 1.00 97.38 182 LYS A C 1
ATOM 1456 O O . LYS A 1 182 ? 15.664 0.659 0.917 1.00 97.38 182 LYS A O 1
ATOM 1461 N N . LEU A 1 183 ? 14.730 -1.339 1.273 1.00 97.88 183 LEU A N 1
ATOM 1462 C CA . LEU A 1 183 ? 14.125 -1.426 -0.056 1.00 97.88 183 LEU A CA 1
ATOM 1463 C C . LEU A 1 183 ? 13.144 -0.282 -0.330 1.00 97.88 183 LEU A C 1
ATOM 1465 O O . LEU A 1 183 ? 13.069 0.183 -1.464 1.00 97.88 183 LEU A O 1
ATOM 1469 N N . PHE A 1 184 ? 12.402 0.139 0.694 1.00 98.50 184 PHE A N 1
ATOM 1470 C CA . PHE A 1 184 ? 11.381 1.176 0.607 1.00 98.50 184 PHE A CA 1
ATOM 1471 C C . PHE A 1 184 ? 11.833 2.502 1.225 1.00 98.50 184 PHE A C 1
ATOM 1473 O O . PHE A 1 184 ? 11.011 3.246 1.759 1.00 98.50 184 PHE A O 1
ATOM 1480 N N . GLU A 1 185 ? 13.132 2.808 1.183 1.00 98.31 185 GLU A N 1
ATOM 1481 C CA . GLU A 1 185 ? 13.673 4.092 1.648 1.00 98.31 185 GLU A CA 1
ATOM 1482 C C . GLU A 1 185 ? 13.017 5.269 0.914 1.00 98.31 185 GLU A C 1
ATOM 1484 O O . GLU A 1 185 ? 12.420 6.130 1.554 1.00 98.31 185 GLU A O 1
ATOM 1489 N N . ALA A 1 186 ? 12.989 5.235 -0.425 1.00 98.56 186 ALA A N 1
ATOM 1490 C CA . ALA A 1 186 ? 12.399 6.305 -1.233 1.00 98.56 186 ALA A CA 1
ATOM 1491 C C . ALA A 1 186 ? 10.899 6.509 -0.958 1.00 98.56 186 ALA A C 1
ATOM 1493 O O . ALA A 1 186 ? 10.434 7.647 -0.869 1.00 98.56 186 ALA A O 1
ATOM 1494 N N . PHE A 1 187 ? 10.146 5.417 -0.767 1.00 98.75 187 PHE A N 1
ATOM 1495 C CA . PHE A 1 187 ? 8.759 5.479 -0.296 1.00 98.75 187 PHE A CA 1
ATOM 1496 C C . PHE A 1 187 ? 8.667 6.173 1.072 1.00 98.75 187 PHE A C 1
ATOM 1498 O O . PHE A 1 187 ? 7.849 7.070 1.264 1.00 98.75 187 PHE A O 1
ATOM 1505 N N . THR A 1 188 ? 9.512 5.759 2.020 1.00 98.56 188 THR A N 1
ATOM 1506 C CA . THR A 1 188 ? 9.499 6.238 3.411 1.00 98.56 188 THR A CA 1
ATOM 1507 C C . THR A 1 188 ? 9.774 7.734 3.485 1.00 98.56 188 THR A C 1
ATOM 1509 O O . THR A 1 188 ? 9.022 8.460 4.134 1.00 98.56 188 THR A O 1
ATOM 1512 N N . ASP A 1 189 ? 10.817 8.202 2.806 1.00 97.81 189 ASP A N 1
ATOM 1513 C CA . ASP A 1 189 ? 11.216 9.607 2.863 1.00 97.81 189 ASP A CA 1
ATOM 1514 C C . ASP A 1 189 ? 10.209 10.505 2.153 1.00 97.81 189 ASP A C 1
ATOM 1516 O O . ASP A 1 189 ? 9.845 11.558 2.676 1.00 97.81 189 ASP A O 1
ATOM 1520 N N . THR A 1 190 ? 9.667 10.048 1.022 1.00 97.81 190 THR A N 1
ATOM 1521 C CA . THR A 1 190 ? 8.598 10.774 0.325 1.00 97.81 190 THR A CA 1
ATOM 1522 C C . THR A 1 190 ? 7.350 10.879 1.191 1.00 97.81 190 THR A C 1
ATOM 1524 O O . THR A 1 190 ? 6.757 11.951 1.283 1.00 97.81 190 THR A O 1
ATOM 1527 N N . LEU A 1 191 ? 6.960 9.791 1.861 1.00 96.12 191 LEU A N 1
ATOM 1528 C CA . LEU A 1 191 ? 5.806 9.800 2.752 1.00 96.12 191 LEU A CA 1
ATOM 1529 C C . LEU A 1 191 ? 6.030 10.757 3.931 1.00 96.12 191 LEU A C 1
ATOM 1531 O O . LEU A 1 191 ? 5.165 11.577 4.222 1.00 96.12 191 LEU A O 1
ATOM 1535 N N . ARG A 1 192 ? 7.203 10.713 4.578 1.00 94.75 192 ARG A N 1
ATOM 1536 C CA . ARG A 1 192 ? 7.558 11.663 5.647 1.00 94.75 192 ARG A CA 1
ATOM 1537 C C . ARG A 1 192 ? 7.458 13.106 5.167 1.00 94.75 192 ARG A C 1
ATOM 1539 O O . ARG A 1 192 ? 6.849 13.917 5.857 1.00 94.75 192 ARG A O 1
ATOM 1546 N N . ALA A 1 193 ? 8.019 13.413 3.999 1.00 93.06 193 ALA A N 1
ATOM 1547 C CA . ALA A 1 193 ? 7.980 14.752 3.420 1.00 93.06 193 ALA A CA 1
ATOM 1548 C C . ALA A 1 193 ? 6.544 15.208 3.114 1.00 93.06 193 ALA A C 1
ATOM 1550 O O . ALA A 1 193 ? 6.184 16.341 3.431 1.00 93.06 193 ALA A O 1
ATOM 1551 N N . ALA A 1 194 ? 5.709 14.318 2.570 1.00 91.69 194 ALA A N 1
ATOM 1552 C CA . ALA A 1 194 ? 4.313 14.615 2.259 1.00 91.69 194 ALA A CA 1
ATOM 1553 C C . ALA A 1 194 ? 3.509 14.984 3.516 1.00 91.69 194 ALA A C 1
ATOM 1555 O O . ALA A 1 194 ? 2.773 15.965 3.503 1.00 91.69 194 ALA A O 1
ATOM 1556 N N . TYR A 1 195 ? 3.716 14.264 4.624 1.00 90.06 195 TYR A N 1
ATOM 1557 C CA . TYR A 1 195 ? 3.073 14.602 5.894 1.00 90.06 195 TYR A CA 1
ATOM 1558 C C . TYR A 1 195 ? 3.738 15.778 6.612 1.00 90.06 195 TYR A C 1
ATOM 1560 O O . TYR A 1 195 ? 3.059 16.424 7.407 1.00 90.06 195 TYR A O 1
ATOM 1568 N N . ALA A 1 196 ? 5.026 16.066 6.375 1.00 84.25 196 ALA A N 1
ATOM 1569 C CA . ALA A 1 196 ? 5.758 17.182 6.983 1.00 84.25 196 ALA A CA 1
ATOM 1570 C C . ALA A 1 196 ? 5.182 18.547 6.571 1.00 84.25 196 ALA A C 1
ATOM 1572 O O . ALA A 1 196 ? 5.083 19.455 7.396 1.00 84.25 196 ALA A O 1
ATOM 1573 N N . ILE A 1 197 ? 4.772 18.677 5.311 1.00 66.31 197 ILE A N 1
ATOM 1574 C CA . ILE A 1 197 ? 4.323 19.936 4.720 1.00 66.31 197 ILE A CA 1
ATOM 1575 C C . ILE A 1 197 ? 2.809 20.078 4.899 1.00 66.31 197 ILE A C 1
ATOM 1577 O O . ILE A 1 197 ? 2.030 19.267 4.403 1.00 66.31 197 ILE A O 1
ATOM 1581 N N . ALA A 1 198 ? 2.369 21.140 5.577 1.00 52.97 198 ALA A N 1
ATOM 1582 C CA . ALA A 1 198 ? 0.959 21.513 5.571 1.00 52.97 198 ALA A CA 1
ATOM 1583 C C . ALA A 1 198 ? 0.555 21.914 4.138 1.00 52.97 198 ALA A C 1
ATOM 1585 O O . ALA A 1 198 ? 1.048 22.913 3.621 1.00 52.97 198 ALA A O 1
ATOM 1586 N N . GLY A 1 199 ? -0.321 21.136 3.492 1.00 49.56 199 GLY A N 1
ATOM 1587 C CA . GLY A 1 199 ? -0.927 21.509 2.207 1.00 49.56 199 GLY A CA 1
ATOM 1588 C C . GLY A 1 199 ? -0.323 20.892 0.939 1.00 49.56 199 GLY A C 1
ATOM 1589 O O . GLY A 1 199 ? -0.416 21.511 -0.117 1.00 49.56 199 GLY A O 1
ATOM 1590 N N . TYR A 1 200 ? 0.254 19.682 0.985 1.00 46.66 200 TYR A N 1
ATOM 1591 C CA . TYR A 1 200 ? 0.541 18.935 -0.252 1.00 46.66 200 TYR A CA 1
ATOM 1592 C C . TYR A 1 200 ? -0.780 18.636 -0.986 1.00 46.66 200 TYR A C 1
ATOM 1594 O O . TYR A 1 200 ? -1.531 17.757 -0.577 1.00 46.66 200 TYR A O 1
ATOM 1602 N N . GLY A 1 201 ? -1.101 19.435 -2.004 1.00 46.97 201 GLY A N 1
ATOM 1603 C CA . GLY A 1 201 ? -2.314 19.319 -2.812 1.00 46.97 201 GLY A CA 1
ATOM 1604 C C . GLY A 1 201 ? -2.135 18.452 -4.069 1.00 46.97 201 GLY A C 1
ATOM 1605 O O . GLY A 1 201 ? -1.016 18.011 -4.373 1.00 46.97 201 GLY A O 1
ATOM 1606 N N . PRO A 1 202 ? -3.229 18.211 -4.817 1.00 46.31 202 PRO A N 1
ATOM 1607 C CA . PRO A 1 202 ? -3.259 17.377 -6.025 1.00 46.31 202 PRO A CA 1
ATOM 1608 C C . PRO A 1 202 ? -2.246 17.783 -7.116 1.00 46.31 202 PRO A C 1
ATOM 1610 O O . PRO A 1 202 ? -1.736 16.909 -7.816 1.00 46.31 202 PRO A O 1
ATOM 1613 N N . ASP A 1 203 ? -1.862 19.062 -7.197 1.00 46.53 203 ASP A N 1
ATOM 1614 C CA . ASP A 1 203 ? -0.977 19.601 -8.249 1.00 46.53 203 ASP A CA 1
ATOM 1615 C C . ASP A 1 203 ? 0.514 19.236 -8.098 1.00 46.53 203 ASP A C 1
ATOM 1617 O O . ASP A 1 203 ? 1.320 19.432 -9.007 1.00 46.53 203 ASP A O 1
ATOM 1621 N N . SER A 1 204 ? 0.912 18.665 -6.960 1.00 54.44 204 SER A N 1
ATOM 1622 C CA . SER A 1 204 ? 2.320 18.359 -6.652 1.00 54.44 204 SER A CA 1
ATOM 1623 C C . SER A 1 204 ? 2.871 17.093 -7.327 1.00 54.44 204 SER A C 1
ATOM 1625 O O . SER A 1 204 ? 4.054 16.775 -7.180 1.00 54.44 204 SER A O 1
ATOM 1627 N N . LEU A 1 205 ? 2.047 16.362 -8.085 1.00 48.38 205 LEU A N 1
ATOM 1628 C CA . LEU A 1 205 ? 2.472 15.138 -8.771 1.00 48.38 205 LEU A CA 1
ATOM 1629 C C . LEU A 1 205 ? 3.487 15.396 -9.904 1.00 48.38 205 LEU A C 1
ATOM 1631 O O . LEU A 1 205 ? 4.225 14.474 -10.242 1.00 48.38 205 LEU A O 1
ATOM 1635 N N . PHE A 1 206 ? 3.571 16.619 -10.454 1.00 47.53 206 PHE A N 1
ATOM 1636 C CA . PHE A 1 206 ? 4.217 16.853 -11.760 1.00 47.53 206 PHE A CA 1
ATOM 1637 C C . PHE A 1 206 ? 5.210 18.023 -11.860 1.00 47.53 206 PHE A C 1
ATOM 1639 O O . PHE A 1 206 ? 5.693 18.310 -12.955 1.00 47.53 206 PHE A O 1
ATOM 1646 N N . LEU A 1 207 ? 5.591 18.666 -10.755 1.00 40.44 207 LEU A N 1
ATOM 1647 C CA . LEU A 1 207 ? 6.546 19.787 -10.799 1.00 40.44 207 LEU A CA 1
ATOM 1648 C C . LEU A 1 207 ? 8.019 19.384 -11.010 1.00 40.44 207 LEU A C 1
ATOM 1650 O O . LEU A 1 207 ? 8.864 20.264 -11.101 1.00 40.44 207 LEU A O 1
ATOM 1654 N N . ASP A 1 208 ? 8.331 18.090 -11.150 1.00 38.66 208 ASP A N 1
ATOM 1655 C CA . ASP A 1 208 ? 9.721 17.610 -11.255 1.00 38.66 208 ASP A CA 1
ATOM 1656 C C . ASP A 1 208 ? 9.942 16.612 -12.411 1.00 38.66 208 ASP A C 1
ATOM 1658 O O . ASP A 1 208 ? 10.631 15.601 -12.290 1.00 38.66 208 ASP A O 1
ATOM 1662 N N . SER A 1 209 ? 9.329 16.881 -13.569 1.00 36.94 209 SER A N 1
ATOM 1663 C CA . SER A 1 209 ? 9.505 16.093 -14.804 1.00 36.94 209 SER A CA 1
ATOM 1664 C C . SER A 1 209 ? 10.751 16.470 -15.629 1.00 36.94 209 SER A C 1
ATOM 1666 O O . SER A 1 209 ? 10.888 16.055 -16.778 1.00 36.94 209 SER A O 1
ATOM 1668 N N . THR A 1 210 ? 11.731 17.186 -15.067 1.00 34.03 210 THR A N 1
ATOM 1669 C CA . THR A 1 210 ? 12.973 17.560 -15.782 1.00 34.03 210 THR A CA 1
ATOM 1670 C C . THR A 1 210 ? 13.999 16.424 -15.931 1.00 34.03 210 THR A C 1
ATOM 1672 O O . THR A 1 210 ? 15.153 16.665 -16.284 1.00 34.03 210 THR A O 1
ATOM 1675 N N . LEU A 1 211 ? 13.590 15.161 -15.782 1.00 35.31 211 LEU A N 1
ATOM 1676 C CA . LEU A 1 211 ? 14.406 13.989 -16.131 1.00 35.31 211 LEU A CA 1
ATOM 1677 C C . LEU A 1 211 ? 14.185 13.485 -17.570 1.00 35.31 211 LEU A C 1
ATOM 1679 O O . LEU A 1 211 ? 14.416 12.317 -17.864 1.00 35.31 211 LEU A O 1
ATOM 1683 N N . ALA A 1 212 ? 13.809 14.376 -18.493 1.00 36.47 212 ALA A N 1
ATOM 1684 C CA . ALA A 1 212 ? 13.717 14.069 -19.921 1.00 36.47 212 ALA A CA 1
ATOM 1685 C C . ALA A 1 212 ? 14.314 15.165 -20.827 1.00 36.47 212 ALA A C 1
ATOM 1687 O O . ALA A 1 212 ? 13.702 15.548 -21.813 1.00 36.47 212 ALA A O 1
ATOM 1688 N N . SER A 1 213 ? 15.522 15.660 -20.531 1.00 31.64 213 SER A N 1
ATOM 1689 C CA . SER A 1 213 ? 16.449 16.150 -21.573 1.00 31.64 213 SER A CA 1
ATOM 1690 C C . SER A 1 213 ? 17.840 16.443 -21.000 1.00 31.64 213 SER A C 1
ATOM 1692 O O . SER A 1 213 ? 18.077 17.500 -20.417 1.00 31.64 213 SER A O 1
ATOM 1694 N N . LYS A 1 214 ? 18.806 15.551 -21.224 1.00 32.16 214 LYS A N 1
ATOM 1695 C CA . LYS A 1 214 ? 20.225 15.931 -21.246 1.00 32.16 214 LYS A CA 1
ATOM 1696 C C . LYS A 1 214 ? 20.839 15.447 -22.554 1.00 32.16 214 LYS A C 1
ATOM 1698 O O . LYS A 1 214 ? 21.188 14.281 -22.687 1.00 32.16 214 LYS A O 1
ATOM 1703 N N . ALA A 1 215 ? 20.963 16.368 -23.505 1.00 28.70 215 ALA A N 1
ATOM 1704 C CA . ALA A 1 215 ? 21.967 16.304 -24.561 1.00 28.70 215 ALA A CA 1
ATOM 1705 C C . ALA A 1 215 ? 23.155 17.194 -24.142 1.00 28.70 215 ALA A C 1
ATOM 1707 O O . ALA A 1 215 ? 22.930 18.210 -23.478 1.00 28.70 215 ALA A O 1
ATOM 1708 N N . PRO A 1 216 ? 24.409 16.842 -24.475 1.00 34.94 216 PRO A N 1
ATOM 1709 C CA . PRO A 1 216 ? 25.565 17.616 -24.055 1.00 34.94 216 PRO A CA 1
ATOM 1710 C C . PRO A 1 216 ? 25.797 18.777 -25.028 1.00 34.94 216 PRO A C 1
ATOM 1712 O O . PRO A 1 216 ? 25.825 18.582 -26.241 1.00 34.94 216 PRO A O 1
ATOM 1715 N N . ALA A 1 217 ? 26.024 19.975 -24.497 1.00 31.02 217 ALA A N 1
ATOM 1716 C CA . ALA A 1 217 ? 26.617 21.074 -25.248 1.00 31.02 217 ALA A CA 1
ATOM 1717 C C . ALA A 1 217 ? 27.808 21.636 -24.467 1.00 31.02 217 ALA A C 1
ATOM 1719 O O . ALA A 1 217 ? 27.788 21.750 -23.243 1.00 31.02 217 ALA A O 1
ATOM 1720 N N . GLN A 1 218 ? 28.868 21.890 -25.223 1.00 29.59 218 GLN A N 1
ATOM 1721 C CA . GLN A 1 218 ? 30.219 22.237 -24.811 1.00 29.59 218 GLN A CA 1
ATOM 1722 C C . GLN A 1 218 ? 30.364 23.730 -24.472 1.00 29.59 218 GLN A C 1
ATOM 1724 O O . GLN A 1 218 ? 29.707 24.559 -25.088 1.00 29.59 218 GLN A O 1
ATOM 1729 N N . GLY A 1 219 ? 31.354 24.036 -23.624 1.00 28.38 219 GLY A N 1
ATOM 1730 C CA . GLY A 1 219 ? 32.285 25.158 -23.819 1.00 28.38 219 GLY A CA 1
ATOM 1731 C C . GLY A 1 219 ? 31.877 26.545 -23.307 1.00 28.38 219 GLY A C 1
ATOM 1732 O O . GLY A 1 219 ? 30.917 27.135 -23.783 1.00 28.38 219 GLY A O 1
ATOM 1733 N N . GLY A 1 220 ? 32.706 27.120 -22.426 1.00 27.66 220 GLY A N 1
ATOM 1734 C CA . GLY A 1 220 ? 32.726 28.566 -22.169 1.00 27.66 220 GLY A CA 1
ATOM 1735 C C . GLY A 1 220 ? 33.303 28.953 -20.807 1.00 27.66 220 GLY A C 1
ATOM 1736 O O . GLY A 1 220 ? 32.630 28.828 -19.794 1.00 27.66 220 GLY A O 1
ATOM 1737 N N . ILE A 1 221 ? 34.549 29.425 -20.800 1.00 33.06 221 ILE A N 1
ATOM 1738 C CA . ILE A 1 221 ? 35.271 30.016 -19.661 1.00 33.06 221 ILE A CA 1
ATOM 1739 C C . ILE A 1 221 ? 34.939 31.517 -19.582 1.00 33.06 221 ILE A C 1
ATOM 1741 O O . ILE A 1 221 ? 35.021 32.164 -20.623 1.00 33.06 221 ILE A O 1
ATOM 1745 N N . ALA A 1 222 ? 34.661 32.066 -18.387 1.00 29.92 222 ALA A N 1
ATOM 1746 C CA . ALA A 1 222 ? 35.221 33.341 -17.885 1.00 29.92 222 ALA A CA 1
ATOM 1747 C C . ALA A 1 222 ? 34.714 33.720 -16.470 1.00 29.92 222 ALA A C 1
ATOM 1749 O O . ALA A 1 222 ? 33.524 33.892 -16.233 1.00 29.92 222 ALA A O 1
ATOM 1750 N N . ASP A 1 223 ? 35.694 33.802 -15.571 1.00 29.17 223 ASP A N 1
ATOM 1751 C CA . ASP A 1 223 ? 35.968 34.731 -14.459 1.00 29.17 223 ASP A CA 1
ATOM 1752 C C . ASP A 1 223 ? 35.065 35.975 -14.233 1.00 29.17 223 ASP A C 1
ATOM 1754 O O . ASP A 1 223 ? 34.833 36.735 -15.169 1.00 29.17 223 ASP A O 1
ATOM 1758 N N . SER A 1 224 ? 34.635 36.219 -12.977 1.00 30.16 224 SER A N 1
ATOM 1759 C CA . SER A 1 224 ? 35.046 37.375 -12.132 1.00 30.16 224 SER A CA 1
ATOM 1760 C C . SER A 1 224 ? 34.061 37.693 -10.980 1.00 30.16 224 SER A C 1
ATOM 1762 O O . SER A 1 224 ? 32.904 38.013 -11.231 1.00 30.16 224 SER A O 1
ATOM 1764 N N . GLY A 1 225 ? 34.572 37.667 -9.739 1.00 26.89 225 GLY A N 1
ATOM 1765 C CA . GLY A 1 225 ? 34.468 38.732 -8.715 1.00 26.89 225 GLY A CA 1
ATOM 1766 C C . GLY A 1 225 ? 33.125 39.181 -8.098 1.00 26.89 225 GLY A C 1
ATOM 1767 O O . GLY A 1 225 ? 32.321 39.822 -8.758 1.00 26.89 225 GLY A O 1
ATOM 1768 N N . ASP A 1 226 ? 33.043 39.002 -6.769 1.00 28.72 226 ASP A N 1
ATOM 1769 C CA . ASP A 1 226 ? 32.293 39.751 -5.734 1.00 28.72 226 ASP A CA 1
ATOM 1770 C C . ASP A 1 226 ? 30.750 39.776 -5.717 1.00 28.72 226 ASP A C 1
ATOM 1772 O O . ASP A 1 226 ? 30.091 40.352 -6.576 1.00 28.72 226 ASP A O 1
ATOM 1776 N N . THR A 1 227 ? 30.159 39.300 -4.608 1.00 29.28 227 THR A N 1
ATOM 1777 C CA . THR A 1 227 ? 29.461 40.163 -3.622 1.00 29.28 227 THR A CA 1
ATOM 1778 C C . THR A 1 227 ? 28.871 39.379 -2.437 1.00 29.28 227 THR A C 1
ATOM 1780 O O . THR A 1 227 ? 28.214 38.358 -2.595 1.00 29.28 227 THR A O 1
ATOM 1783 N N . ALA A 1 228 ? 29.122 39.934 -1.248 1.00 28.86 228 ALA A N 1
ATOM 1784 C CA . ALA A 1 228 ? 28.255 40.048 -0.071 1.00 28.86 228 ALA A CA 1
ATOM 1785 C C . ALA A 1 228 ? 27.415 38.845 0.413 1.00 28.86 228 ALA A C 1
ATOM 1787 O O . ALA A 1 228 ? 26.352 38.509 -0.103 1.00 28.86 228 ALA A O 1
ATOM 1788 N N . ASP A 1 229 ? 27.881 38.343 1.555 1.00 34.12 229 ASP A N 1
ATOM 1789 C CA . ASP A 1 229 ? 27.129 37.894 2.724 1.00 34.12 229 ASP A CA 1
ATOM 1790 C C . ASP A 1 229 ? 25.669 38.394 2.809 1.00 34.12 229 ASP A C 1
ATOM 1792 O O . ASP A 1 229 ? 25.396 39.592 2.897 1.00 34.12 229 ASP A O 1
ATOM 1796 N N . ASN A 1 230 ? 24.735 37.443 2.803 1.00 31.70 230 ASN A N 1
ATOM 1797 C CA . ASN A 1 230 ? 23.406 37.565 3.394 1.00 31.70 230 ASN A CA 1
ATOM 1798 C C . ASN A 1 230 ? 22.830 36.156 3.549 1.00 31.70 230 ASN A C 1
ATOM 1800 O O . ASN A 1 230 ? 22.077 35.666 2.709 1.00 31.70 230 ASN A O 1
ATOM 1804 N N . SER A 1 231 ? 23.217 35.484 4.630 1.00 31.89 231 SER A N 1
ATOM 1805 C CA . SER A 1 231 ? 22.525 34.282 5.096 1.00 31.89 231 SER A CA 1
ATOM 1806 C C . SER A 1 231 ? 21.175 34.684 5.702 1.00 31.89 231 SER A C 1
ATOM 1808 O O . SER A 1 231 ? 21.170 35.334 6.750 1.00 31.89 231 SER A O 1
ATOM 1810 N N . PRO A 1 232 ? 20.013 34.288 5.149 1.00 33.66 232 PRO A N 1
ATOM 1811 C CA . PRO A 1 232 ? 18.783 34.322 5.913 1.00 33.66 232 PRO A CA 1
ATOM 1812 C C . PRO A 1 232 ? 18.779 33.071 6.789 1.00 33.66 232 PRO A C 1
ATOM 1814 O O . PRO A 1 232 ? 18.716 31.944 6.296 1.00 33.66 232 PRO A O 1
ATOM 1817 N N . ALA A 1 233 ? 18.870 33.285 8.100 1.00 30.17 233 ALA A N 1
ATOM 1818 C CA . ALA A 1 233 ? 18.596 32.273 9.103 1.00 30.17 233 ALA A CA 1
ATOM 1819 C C . ALA A 1 233 ? 17.327 31.492 8.722 1.00 30.17 233 ALA A C 1
ATOM 1821 O O . ALA A 1 233 ? 16.252 32.064 8.523 1.00 30.17 233 ALA A O 1
ATOM 1822 N N . SER A 1 234 ? 17.483 30.177 8.593 1.00 33.78 234 SER A N 1
ATOM 1823 C CA . SER A 1 234 ? 16.426 29.220 8.304 1.00 33.78 234 SER A CA 1
ATOM 1824 C C . SER A 1 234 ? 15.430 29.181 9.464 1.00 33.78 234 SER A C 1
ATOM 1826 O O . SER A 1 234 ? 15.519 28.329 10.348 1.00 33.78 234 SER A O 1
ATOM 1828 N N . ASN A 1 235 ? 14.460 30.090 9.460 1.00 33.81 235 ASN A N 1
ATOM 1829 C CA . ASN A 1 235 ? 13.224 29.922 10.212 1.00 33.81 235 ASN A CA 1
ATOM 1830 C C . ASN A 1 235 ? 12.384 28.865 9.489 1.00 33.81 235 A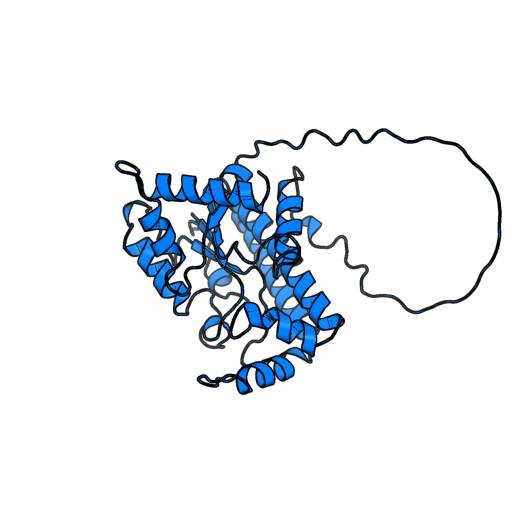SN A C 1
ATOM 1832 O O . ASN A 1 235 ? 11.439 29.183 8.768 1.00 33.81 235 ASN A O 1
ATOM 1836 N N . ALA A 1 236 ? 12.766 27.595 9.648 1.00 34.00 236 ALA A N 1
ATOM 1837 C CA . ALA A 1 236 ? 11.873 26.488 9.359 1.00 34.00 236 ALA A CA 1
ATOM 1838 C C . ALA A 1 236 ? 10.656 26.658 10.283 1.00 34.00 236 ALA A C 1
ATOM 1840 O O . ALA A 1 236 ? 10.834 26.684 11.505 1.00 34.00 236 ALA A O 1
ATOM 1841 N N . PRO A 1 237 ? 9.436 26.833 9.748 1.00 34.66 237 PRO A N 1
ATOM 1842 C CA . PRO A 1 237 ? 8.263 26.901 10.596 1.00 34.66 237 PRO A CA 1
ATOM 1843 C C . PRO A 1 237 ? 8.179 25.581 11.357 1.00 34.66 237 PRO A C 1
ATOM 1845 O O . PRO A 1 237 ? 8.311 24.512 10.756 1.00 34.66 237 PRO A O 1
ATOM 1848 N N . ALA A 1 238 ? 8.014 25.670 12.678 1.00 37.34 238 ALA A N 1
ATOM 1849 C CA . ALA A 1 238 ? 7.752 24.526 13.533 1.00 37.34 238 ALA A CA 1
ATOM 1850 C C . ALA A 1 238 ? 6.657 23.684 12.866 1.00 37.34 238 ALA A C 1
ATOM 1852 O O . ALA A 1 238 ? 5.523 24.140 12.705 1.00 37.34 238 ALA A O 1
ATOM 1853 N N . LEU A 1 239 ? 7.053 22.505 12.377 1.00 43.34 239 LEU A N 1
ATOM 1854 C CA . LEU A 1 239 ? 6.181 21.552 11.705 1.00 43.34 239 LEU A CA 1
ATOM 1855 C C . LEU A 1 239 ? 4.956 21.385 12.594 1.00 43.34 239 LEU A C 1
ATOM 1857 O O . LEU A 1 239 ? 5.115 21.057 13.765 1.00 43.34 239 LEU A O 1
ATOM 1861 N N . ALA A 1 240 ? 3.754 21.634 12.077 1.00 42.44 240 ALA A N 1
ATOM 1862 C CA . ALA A 1 240 ? 2.537 21.392 12.836 1.00 42.44 240 ALA A CA 1
ATOM 1863 C C . ALA A 1 240 ? 2.510 19.903 13.225 1.00 42.44 240 ALA A C 1
ATOM 1865 O O . ALA A 1 240 ? 2.158 19.043 12.419 1.00 42.44 240 ALA A O 1
ATOM 1866 N N . GLU A 1 241 ? 2.950 19.589 14.445 1.00 42.84 241 GLU A N 1
ATOM 1867 C CA . GLU A 1 241 ? 3.102 18.223 14.961 1.00 42.84 241 GLU A CA 1
ATOM 1868 C C . GLU A 1 241 ? 1.753 17.493 15.077 1.00 42.84 241 GLU A C 1
ATOM 1870 O O . GLU A 1 241 ? 1.725 16.281 15.257 1.00 42.84 241 GLU A O 1
ATOM 1875 N N . ASN A 1 242 ? 0.631 18.196 14.885 1.00 50.12 242 ASN A N 1
ATOM 1876 C CA . ASN A 1 242 ? -0.712 17.728 15.212 1.00 50.12 242 ASN A CA 1
ATOM 1877 C C . ASN A 1 242 ? -1.723 17.878 14.062 1.00 50.12 242 ASN A C 1
ATOM 1879 O O . ASN A 1 242 ? -2.830 18.366 14.286 1.00 50.12 242 ASN A O 1
ATOM 1883 N N . SER A 1 243 ? -1.404 17.467 12.828 1.00 67.62 243 SER A N 1
ATOM 1884 C CA . SER A 1 243 ? -2.508 17.204 11.891 1.00 67.62 243 SER A CA 1
ATOM 1885 C C . SER A 1 243 ? -3.192 15.898 12.305 1.00 67.62 243 SER A C 1
ATOM 1887 O O . SER A 1 243 ? -2.531 14.874 12.476 1.00 67.62 243 SER A O 1
ATOM 1889 N N . ILE A 1 244 ? -4.519 15.919 12.463 1.00 65.12 244 ILE A N 1
ATOM 1890 C CA . ILE A 1 244 ? -5.339 14.731 12.782 1.00 65.12 244 ILE A CA 1
ATOM 1891 C C . ILE A 1 244 ? -4.999 13.564 11.836 1.00 65.12 244 ILE A C 1
ATOM 1893 O O . ILE A 1 244 ? -4.872 12.422 12.266 1.00 65.12 244 ILE A O 1
ATOM 1897 N N . SER A 1 245 ? -4.695 13.876 10.572 1.00 77.00 245 SER A N 1
ATOM 1898 C CA . SER A 1 245 ? -4.265 12.901 9.569 1.00 77.00 245 SER A CA 1
ATOM 1899 C C . SER A 1 245 ? -2.965 12.160 9.915 1.00 77.00 245 SER A C 1
ATOM 1901 O O . SER A 1 245 ? -2.819 10.997 9.560 1.00 77.00 245 SER A O 1
ATOM 1903 N N . ARG A 1 246 ? -2.002 12.769 10.618 1.00 85.06 246 ARG A N 1
ATOM 1904 C CA . ARG A 1 246 ? -0.807 12.042 11.081 1.00 85.06 246 ARG A CA 1
ATOM 1905 C C . ARG A 1 246 ? -1.193 11.022 12.155 1.00 85.06 246 ARG A C 1
ATOM 1907 O O . ARG A 1 246 ? -0.733 9.883 12.149 1.00 85.06 246 ARG A O 1
ATOM 1914 N N . GLN A 1 247 ? -2.085 11.393 13.065 1.00 88.00 247 GLN A N 1
ATOM 1915 C CA . GLN A 1 247 ? -2.467 10.515 14.170 1.00 88.00 247 GLN A CA 1
ATOM 1916 C C . GLN A 1 247 ? -3.176 9.232 13.702 1.00 88.00 247 GLN A C 1
ATOM 1918 O O . GLN A 1 247 ? -3.097 8.231 14.406 1.00 88.00 247 GLN A O 1
ATOM 1923 N N . GLN A 1 248 ? -3.744 9.239 12.493 1.00 93.88 248 GLN A N 1
ATOM 1924 C CA . GLN A 1 248 ? -4.414 8.102 11.851 1.00 93.88 248 GLN A CA 1
ATOM 1925 C C . GLN A 1 248 ? -3.513 7.267 10.922 1.00 93.88 248 GLN A C 1
ATOM 1927 O O . GLN A 1 248 ? -4.003 6.411 10.184 1.00 93.88 248 GLN A O 1
ATOM 1932 N N . VAL A 1 249 ? -2.194 7.490 10.933 1.00 97.12 249 VAL A N 1
ATOM 1933 C CA . VAL A 1 249 ? -1.239 6.599 10.259 1.00 97.12 249 VAL A CA 1
ATOM 1934 C C . VAL A 1 249 ? -0.770 5.530 11.237 1.00 97.12 249 VAL A C 1
ATOM 1936 O O . VAL A 1 249 ? -0.322 5.841 12.334 1.00 97.12 249 VAL A O 1
ATOM 1939 N N . TYR A 1 250 ? -0.802 4.269 10.824 1.00 98.44 250 TYR A N 1
ATOM 1940 C CA . TYR A 1 250 ? -0.402 3.127 11.635 1.00 98.44 250 TYR A CA 1
ATOM 1941 C C . TYR A 1 250 ? 0.472 2.179 10.821 1.00 98.44 250 TYR A C 1
ATOM 1943 O O . TYR A 1 250 ? 0.211 1.915 9.646 1.00 98.44 250 TYR A O 1
ATOM 1951 N N . LEU A 1 251 ? 1.543 1.671 11.430 1.00 98.62 251 LEU A N 1
ATOM 1952 C CA . LEU A 1 251 ? 2.469 0.750 10.773 1.00 98.62 251 LEU A CA 1
ATOM 1953 C C . LEU A 1 251 ? 2.366 -0.635 11.396 1.00 98.62 251 LEU A C 1
ATOM 1955 O O . LEU A 1 251 ? 2.301 -0.758 12.610 1.00 98.62 251 LEU A O 1
ATOM 1959 N N . TYR A 1 252 ? 2.429 -1.684 10.579 1.00 98.56 252 TYR A N 1
ATOM 1960 C CA . TYR A 1 252 ? 2.321 -3.063 11.060 1.00 98.56 252 TYR A CA 1
ATOM 1961 C C . TYR A 1 252 ? 3.276 -4.016 10.346 1.00 98.56 252 TYR A C 1
ATOM 1963 O O . TYR A 1 252 ? 3.830 -3.725 9.278 1.00 98.56 252 TYR A O 1
ATOM 1971 N N . ARG A 1 253 ? 3.469 -5.207 10.916 1.00 97.50 253 ARG A N 1
ATOM 1972 C CA . ARG A 1 253 ? 4.130 -6.304 10.199 1.00 97.50 253 ARG A CA 1
ATOM 1973 C C . ARG A 1 253 ? 3.286 -6.767 9.013 1.00 97.50 253 ARG A C 1
ATOM 1975 O O . ARG A 1 253 ? 2.079 -6.559 8.959 1.00 97.50 253 ARG A O 1
ATOM 1982 N N . HIS A 1 254 ? 3.927 -7.403 8.038 1.00 95.06 254 HIS A N 1
ATOM 1983 C CA . HIS A 1 254 ? 3.232 -7.915 6.859 1.00 95.06 254 HIS A CA 1
ATOM 1984 C C . HIS A 1 254 ? 2.294 -9.089 7.202 1.00 95.06 254 HIS A C 1
ATOM 1986 O O . HIS A 1 254 ? 2.574 -9.894 8.089 1.00 95.06 254 HIS A O 1
ATOM 1992 N N . PHE A 1 255 ? 1.221 -9.275 6.430 1.00 95.12 255 PHE A N 1
ATOM 1993 C CA . PHE A 1 255 ? 0.341 -10.445 6.584 1.00 95.12 255 PHE A CA 1
ATOM 1994 C C . PHE A 1 255 ? 0.980 -11.763 6.124 1.00 95.12 255 PHE A C 1
ATOM 1996 O O . PHE A 1 255 ? 0.534 -12.834 6.530 1.00 95.12 255 PHE A O 1
ATOM 2003 N N . SER A 1 256 ? 2.039 -11.718 5.306 1.00 89.75 256 SER A N 1
ATOM 2004 C CA . SER A 1 256 ? 2.756 -12.931 4.886 1.00 89.75 256 SER A CA 1
ATOM 2005 C C . SER A 1 256 ? 3.268 -13.716 6.099 1.00 89.75 256 SER A C 1
ATOM 2007 O O . SER A 1 256 ? 3.665 -13.123 7.104 1.00 89.75 256 SER A O 1
ATOM 2009 N N . MET A 1 257 ? 3.236 -15.050 6.024 1.00 91.31 257 MET A N 1
ATOM 2010 C CA . MET A 1 257 ? 3.635 -15.949 7.120 1.00 91.31 257 MET A CA 1
ATOM 2011 C C . MET A 1 257 ? 2.971 -15.612 8.470 1.00 91.31 257 MET A C 1
ATOM 2013 O O . MET A 1 257 ? 3.572 -15.813 9.526 1.00 91.31 257 MET A O 1
ATOM 2017 N N . ASN A 1 258 ? 1.753 -15.055 8.429 1.00 93.62 258 ASN A N 1
ATOM 2018 C CA . ASN A 1 258 ? 0.948 -14.669 9.587 1.00 93.62 258 ASN A CA 1
ATOM 2019 C C . ASN A 1 258 ? 1.635 -13.684 10.560 1.00 93.62 258 ASN A C 1
ATOM 2021 O O . ASN A 1 258 ? 1.265 -13.623 11.731 1.00 93.62 258 ASN A O 1
ATOM 2025 N N . GLN A 1 259 ? 2.643 -12.921 10.110 1.00 96.94 259 GLN A N 1
ATOM 2026 C CA . GLN A 1 259 ? 3.440 -12.080 11.015 1.00 96.94 259 GLN A CA 1
ATOM 2027 C C . GLN A 1 259 ? 2.616 -10.977 11.681 1.00 96.94 259 GLN A C 1
ATOM 2029 O O . GLN A 1 259 ? 2.832 -10.717 12.858 1.00 96.94 259 GLN A O 1
ATOM 2034 N N . PHE A 1 260 ? 1.662 -10.378 10.962 1.00 97.94 260 PHE A N 1
ATOM 2035 C CA . PHE A 1 260 ? 0.711 -9.415 11.525 1.00 97.94 260 PHE A CA 1
ATOM 2036 C C . PHE A 1 260 ? -0.045 -9.994 12.729 1.00 97.94 260 PHE A C 1
ATOM 2038 O O . PHE A 1 260 ? 0.053 -9.462 13.828 1.00 97.94 260 PHE A O 1
ATOM 2045 N N . SER A 1 261 ? -0.753 -11.116 12.554 1.00 97.25 261 SER A N 1
ATOM 2046 C CA . SER A 1 261 ? -1.587 -11.679 13.623 1.00 97.25 261 SER A CA 1
ATOM 2047 C C . SER A 1 261 ? -0.757 -12.222 14.783 1.00 97.25 261 SER A C 1
ATOM 2049 O O . SER A 1 261 ? -1.165 -12.093 15.929 1.00 97.25 261 SER A O 1
ATOM 2051 N N . VAL A 1 262 ? 0.423 -12.791 14.509 1.00 97.75 262 VAL A N 1
ATOM 2052 C CA . VAL A 1 262 ? 1.351 -13.223 15.568 1.00 97.75 262 VAL A CA 1
ATOM 2053 C C . VAL A 1 262 ? 1.800 -12.039 16.421 1.00 97.75 262 VAL A C 1
ATOM 2055 O O . VAL A 1 262 ? 1.889 -12.169 17.638 1.00 97.75 262 VAL A O 1
ATOM 2058 N N . ASP A 1 263 ? 2.106 -10.905 15.796 1.00 97.94 263 ASP A N 1
ATOM 2059 C CA . ASP A 1 263 ? 2.538 -9.695 16.493 1.00 97.94 263 ASP A CA 1
ATOM 2060 C C . ASP A 1 263 ? 1.395 -9.060 17.287 1.00 97.94 263 ASP A C 1
ATOM 2062 O O . ASP A 1 263 ? 1.570 -8.755 18.463 1.00 97.94 263 ASP A O 1
ATOM 2066 N N . PHE A 1 264 ? 0.210 -8.972 16.676 1.00 98.25 264 PHE A N 1
ATOM 2067 C CA . PHE A 1 264 ? -1.016 -8.512 17.320 1.00 98.25 264 PHE A CA 1
ATOM 2068 C C . PHE A 1 264 ? -1.327 -9.330 18.581 1.00 98.25 264 PHE A C 1
ATOM 2070 O O . PHE A 1 264 ? -1.358 -8.772 19.671 1.00 98.25 264 PHE A O 1
ATOM 2077 N N . THR A 1 265 ? -1.446 -10.659 18.476 1.00 97.31 265 THR A N 1
ATOM 2078 C CA . THR A 1 265 ? -1.764 -11.526 19.626 1.00 97.31 265 THR A CA 1
ATOM 2079 C C . THR A 1 265 ? -0.712 -11.456 20.731 1.00 97.31 265 THR A C 1
ATOM 2081 O O . THR A 1 265 ? -1.053 -11.522 21.906 1.00 97.31 265 THR A O 1
ATOM 2084 N N . LYS A 1 266 ? 0.574 -11.311 20.387 1.00 97.75 266 LYS A N 1
ATOM 2085 C CA . LYS A 1 266 ? 1.649 -11.190 21.388 1.00 97.75 266 LYS A CA 1
ATOM 2086 C C . LYS A 1 266 ? 1.601 -9.889 22.178 1.00 97.75 266 LYS A C 1
ATOM 2088 O O . LYS A 1 266 ? 2.152 -9.843 23.272 1.00 97.75 266 LYS A O 1
ATOM 2093 N N . GLN A 1 267 ? 1.034 -8.844 21.590 1.00 97.75 267 GLN A N 1
ATOM 2094 C CA . GLN A 1 267 ? 1.015 -7.508 22.165 1.00 97.75 267 GLN A CA 1
ATOM 2095 C C . GLN A 1 267 ? -0.347 -7.128 22.742 1.00 97.75 267 GLN A C 1
ATOM 2097 O O . GLN A 1 267 ? -0.446 -6.043 23.297 1.00 97.75 267 GLN A O 1
ATOM 2102 N N . GLN A 1 268 ? -1.371 -7.981 22.634 1.00 96.56 268 GLN A N 1
ATOM 2103 C CA . GLN A 1 268 ? -2.665 -7.761 23.280 1.00 96.56 268 GLN A CA 1
ATOM 2104 C C . GLN A 1 268 ? -2.514 -7.670 24.801 1.00 96.56 268 GLN A C 1
ATOM 2106 O O . GLN A 1 268 ? -1.895 -8.536 25.424 1.00 96.56 268 GLN A O 1
ATOM 2111 N N . GLU A 1 269 ? -3.118 -6.640 25.391 1.00 96.56 269 GLU A N 1
ATOM 2112 C CA . GLU A 1 269 ? -3.163 -6.450 26.839 1.00 96.56 269 GLU A CA 1
ATOM 2113 C C . GLU A 1 269 ? -4.555 -6.805 27.395 1.00 96.56 269 GLU A C 1
ATOM 2115 O O . GLU A 1 269 ? -5.565 -6.625 26.706 1.00 96.56 269 GLU A O 1
ATOM 2120 N N . PRO A 1 270 ? -4.653 -7.338 28.629 1.00 95.38 270 PRO A N 1
ATOM 2121 C CA . PRO A 1 270 ? -5.943 -7.646 29.236 1.00 95.38 270 PRO A CA 1
ATOM 2122 C C . PRO A 1 270 ? -6.841 -6.406 29.331 1.00 95.38 270 PRO A C 1
ATOM 2124 O O . PRO A 1 270 ? -6.466 -5.411 29.943 1.00 95.38 270 PRO A O 1
ATOM 2127 N N . GLY A 1 271 ? -8.050 -6.496 28.774 1.00 94.81 271 GLY A N 1
ATOM 2128 C CA . GLY A 1 271 ? -9.046 -5.422 28.821 1.00 94.81 271 GLY A CA 1
ATOM 2129 C C . GLY A 1 271 ? -8.999 -4.439 27.650 1.00 94.81 271 GLY A C 1
ATOM 2130 O O . GLY A 1 271 ? -9.942 -3.666 27.516 1.00 94.81 271 GLY A O 1
ATOM 2131 N N . GLU A 1 272 ? -7.982 -4.494 26.783 1.00 96.62 272 GLU A N 1
ATOM 2132 C CA . GLU A 1 272 ? -7.980 -3.724 25.534 1.00 96.62 272 GLU A CA 1
ATOM 2133 C C . GLU A 1 272 ? -8.916 -4.351 24.493 1.00 96.62 272 GLU A C 1
ATOM 2135 O O . GLU A 1 272 ? -8.939 -5.568 24.277 1.00 96.62 272 GLU A O 1
ATOM 2140 N N . SER A 1 273 ? -9.656 -3.500 23.791 1.00 97.94 273 SER A N 1
ATOM 2141 C CA . SER A 1 273 ? -10.329 -3.864 22.550 1.00 97.94 273 SER A CA 1
ATOM 2142 C C . SER A 1 273 ? -9.325 -4.087 21.415 1.00 97.94 273 SER A C 1
ATOM 2144 O O . SER A 1 273 ? -8.201 -3.579 21.416 1.00 97.94 273 SER A O 1
ATOM 2146 N N . THR A 1 274 ? -9.760 -4.798 20.372 1.00 97.94 274 THR A N 1
ATOM 2147 C CA . THR A 1 274 ? -8.972 -4.995 19.146 1.00 97.94 274 THR A CA 1
ATOM 2148 C C . THR A 1 274 ? -8.494 -3.669 18.551 1.00 97.94 274 THR A C 1
ATOM 2150 O O . THR A 1 274 ? -7.341 -3.574 18.128 1.00 97.94 274 THR A O 1
ATOM 2153 N N . GLN A 1 275 ? -9.351 -2.642 18.533 1.00 97.94 275 GLN A N 1
ATOM 2154 C CA . GLN A 1 275 ? -9.009 -1.334 17.974 1.00 97.94 275 GLN A CA 1
ATOM 2155 C C . GLN A 1 275 ? -7.949 -0.614 18.815 1.00 97.94 275 GLN A C 1
ATOM 2157 O O . GLN A 1 275 ? -6.967 -0.129 18.257 1.00 97.94 275 GLN A O 1
ATOM 2162 N N . GLU A 1 276 ? -8.080 -0.622 20.144 1.00 98.25 276 GLU A N 1
ATOM 2163 C CA . GLU A 1 276 ? -7.085 -0.024 21.047 1.00 98.25 276 GLU A CA 1
ATOM 2164 C C . GLU A 1 276 ? -5.712 -0.687 20.887 1.00 98.25 276 GLU A C 1
ATOM 2166 O O . GLU A 1 276 ? -4.705 0.005 20.706 1.00 98.25 276 GLU A O 1
ATOM 2171 N N . THR A 1 277 ? -5.667 -2.023 20.839 1.00 98.44 277 THR A N 1
ATOM 2172 C CA . THR A 1 277 ? -4.421 -2.758 20.591 1.00 98.44 277 THR A CA 1
ATOM 2173 C C . THR A 1 277 ? -3.810 -2.385 19.233 1.00 98.44 277 THR A C 1
ATOM 2175 O O . THR A 1 277 ? -2.606 -2.124 19.142 1.00 98.44 277 THR A O 1
ATOM 2178 N N . LEU A 1 278 ? -4.612 -2.323 18.162 1.00 98.50 278 LEU A N 1
ATOM 2179 C CA . LEU A 1 278 ? -4.134 -1.935 16.829 1.00 98.50 278 LEU A CA 1
ATOM 2180 C C . LEU A 1 278 ? -3.567 -0.515 16.813 1.00 98.50 278 LEU A C 1
ATOM 2182 O O . LEU A 1 278 ? -2.499 -0.296 16.234 1.00 98.50 278 LEU A O 1
ATOM 2186 N N . HIS A 1 279 ? -4.248 0.440 17.443 1.00 98.06 279 HIS A N 1
ATOM 2187 C CA . HIS A 1 279 ? -3.809 1.833 17.501 1.00 98.06 279 HIS A CA 1
ATOM 2188 C C . HIS A 1 279 ? -2.515 1.986 18.291 1.00 98.06 279 HIS A C 1
ATOM 2190 O O . HIS A 1 279 ? -1.605 2.686 17.834 1.00 98.06 279 HIS A O 1
ATOM 2196 N N . ARG A 1 280 ? -2.386 1.300 19.432 1.00 98.12 280 ARG A N 1
ATOM 2197 C CA . ARG A 1 280 ? -1.179 1.340 20.267 1.00 98.12 280 ARG A CA 1
ATOM 2198 C C . ARG A 1 280 ? 0.037 0.777 19.532 1.00 98.12 280 ARG A C 1
ATOM 2200 O O . ARG A 1 280 ? 1.041 1.480 19.393 1.00 98.12 280 ARG A O 1
ATOM 2207 N N . ILE A 1 281 ? -0.062 -0.449 19.009 1.00 98.12 281 ILE A N 1
ATOM 2208 C CA . ILE A 1 281 ? 1.028 -1.103 18.260 1.00 98.12 281 ILE A CA 1
ATOM 2209 C C . ILE A 1 281 ? 1.387 -0.273 17.022 1.00 98.12 281 ILE A C 1
ATOM 2211 O O . ILE A 1 281 ? 2.557 0.034 16.772 1.00 98.12 281 ILE A O 1
ATOM 2215 N N . GLY A 1 282 ? 0.363 0.130 16.266 1.00 98.38 282 GLY A N 1
ATOM 2216 C CA . GLY A 1 282 ? 0.510 0.883 15.030 1.00 98.38 282 GLY A CA 1
ATOM 2217 C C . GLY A 1 282 ? 1.222 2.218 15.229 1.00 98.38 282 GLY A C 1
ATOM 2218 O O . GLY A 1 282 ? 2.139 2.549 14.473 1.00 98.38 282 GLY A O 1
ATOM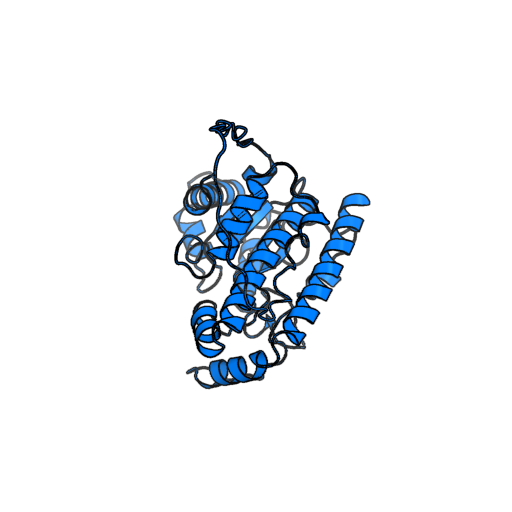 2219 N N . SER A 1 283 ? 0.849 2.954 16.280 1.00 97.62 283 SER A N 1
ATOM 2220 C CA . SER A 1 283 ? 1.450 4.246 16.634 1.00 97.62 283 SER A CA 1
ATOM 2221 C C . SER A 1 283 ? 2.884 4.091 17.132 1.00 97.62 283 SER A C 1
ATOM 2223 O O . SER A 1 283 ? 3.749 4.901 16.793 1.00 97.62 283 SER A O 1
ATOM 2225 N N . GLN A 1 284 ? 3.178 3.033 17.894 1.00 97.69 284 GLN A N 1
ATOM 2226 C CA . GLN A 1 284 ? 4.543 2.746 18.338 1.00 97.69 284 GLN A CA 1
ATOM 2227 C C . GLN A 1 284 ? 5.474 2.510 17.141 1.00 97.69 284 GLN A C 1
ATOM 2229 O O . GLN A 1 284 ? 6.584 3.055 17.091 1.00 97.69 284 GLN A O 1
ATOM 2234 N N . TYR A 1 285 ? 5.030 1.729 16.154 1.00 98.19 285 TYR A N 1
ATOM 2235 C CA . TYR A 1 285 ? 5.806 1.488 14.939 1.00 98.19 285 TYR A CA 1
ATOM 2236 C C . TYR A 1 285 ? 5.883 2.710 14.032 1.00 98.19 285 TYR A C 1
ATOM 2238 O O . TYR A 1 285 ? 6.958 2.978 13.492 1.00 98.19 285 TYR A O 1
ATOM 2246 N N . ARG A 1 286 ? 4.812 3.500 13.930 1.00 97.00 286 ARG A N 1
ATOM 2247 C CA . ARG A 1 286 ? 4.834 4.802 13.254 1.00 97.00 286 ARG A CA 1
ATOM 2248 C C . ARG A 1 286 ? 5.907 5.713 13.840 1.00 97.00 286 ARG A C 1
ATOM 2250 O O . ARG A 1 286 ? 6.804 6.106 13.102 1.00 97.00 286 ARG A O 1
ATOM 2257 N N . LYS A 1 287 ? 5.915 5.937 15.156 1.00 95.31 287 LYS A N 1
ATOM 2258 C CA . LYS A 1 287 ? 6.917 6.787 15.818 1.00 95.31 287 LYS A CA 1
ATOM 2259 C C . LYS A 1 287 ? 8.338 6.287 15.578 1.00 95.31 287 LYS A C 1
ATOM 2261 O O . LYS A 1 287 ? 9.234 7.071 15.282 1.00 95.31 287 LYS A O 1
ATOM 2266 N N . ARG A 1 288 ? 8.546 4.970 15.656 1.00 95.88 288 ARG A N 1
ATOM 2267 C CA . ARG A 1 288 ? 9.854 4.346 15.412 1.00 95.88 288 ARG A CA 1
ATOM 2268 C C . ARG A 1 288 ? 10.346 4.528 13.974 1.00 95.88 288 ARG A C 1
ATOM 2270 O O . ARG A 1 288 ? 11.543 4.710 13.772 1.00 95.88 288 ARG A O 1
ATOM 2277 N N . ILE A 1 289 ? 9.464 4.384 12.988 1.00 95.81 289 ILE A N 1
ATOM 2278 C CA . ILE A 1 289 ? 9.849 4.310 11.573 1.00 95.81 289 ILE A CA 1
ATOM 2279 C C . ILE A 1 289 ? 9.705 5.656 10.875 1.00 95.81 289 ILE A C 1
ATOM 2281 O O . ILE A 1 289 ? 10.571 6.001 10.086 1.00 95.81 289 ILE A O 1
ATOM 2285 N N . LEU A 1 290 ? 8.663 6.434 11.147 1.00 94.75 290 LEU A N 1
ATOM 2286 C CA . LEU A 1 290 ? 8.418 7.737 10.523 1.00 94.75 290 LEU A CA 1
ATOM 2287 C C . LEU A 1 290 ? 8.947 8.911 11.352 1.00 94.75 290 LEU A C 1
ATOM 2289 O O . LEU A 1 290 ? 9.233 9.951 10.766 1.00 94.75 290 LEU A O 1
ATOM 2293 N N . GLY A 1 291 ? 9.172 8.724 12.655 1.00 92.00 291 GLY A N 1
ATOM 2294 C CA . GLY A 1 291 ? 9.737 9.745 13.545 1.00 92.00 291 GLY A CA 1
ATOM 2295 C C . GLY A 1 291 ? 8.702 10.636 14.239 1.00 92.00 291 GLY A C 1
ATOM 2296 O O . GLY A 1 291 ? 9.097 11.542 14.965 1.00 92.00 291 GLY A O 1
ATOM 2297 N N . TRP A 1 292 ? 7.405 10.375 14.043 1.00 89.31 292 TRP A N 1
ATOM 2298 C CA . TRP A 1 292 ? 6.274 11.086 14.651 1.00 89.31 292 TRP A CA 1
ATOM 2299 C C . TRP A 1 292 ? 5.122 10.126 14.950 1.00 89.31 292 TRP A C 1
ATOM 2301 O O . TRP A 1 292 ? 5.054 9.053 14.311 1.00 89.31 292 TRP A O 1
#

Organism: NCBI:txid215591

Sequence (292 aa):
MTENQWTEFQNLRQSYKSYVDELIRALPQLPVLLTELIGKRSGPSYPLETPVVYNHALDDIQKESTISVILVADNPGRREQSAAERRYLVGPSGKLADGFFKKHPELGIDFRRNVLILNKTPIHTPRTVELRDLARRGGPDLAEAIRNSQIMMARFIHQCHQIFAPEAELWIIGYSEMGPGKLFEAFTDTLRAAYAIAGYGPDSLFLDSTLASKAPAQGGIADSGDTADNSPASNAPALAENSISRQQVYLYRHFSMNQFSVDFTKQQEPGESTQETLHRIGSQYRKRILGW

Radius of gyration: 21.09 Å; chains: 1; bounding box: 58×63×54 Å

Foldseek 3Di:
DDPVLQVLLVVLLVVVVVVLVVLCVLCVCQLVLQQVQQVPDPDDRDHQQAQFFDACLSVVDDPPFAAAEEEEAAEAADVCRDPVHSHPLPDPLVVLVQVVCVVACVVVDRSSGHYNYHYLARGYHNDNVCLVVSLVVSDPSSVVSRLVRNLLRLLSLLSNCVSNVVRYFYEYAALVQEDPPGPNPSNLVSNLVSLQDDDPDPPPNPPPPVPPDDDDDDDDDDDDDDDDDDDDPPPPPPRPPDDSSLLRQFYAYGSPVPRRVVVLVVQDDPPDRSVRSRSVNRVVSCCVRSVD